Protein AF-A0A7W1GC70-F1 (afdb_monomer_lite)

Secondary structure (DSSP, 8-state):
----------HHHHHHHHHHHHHHHHHHHHHHHHHHHHHHHHHHHHHHH-GGG-TTHHHHHHHHHHHHHHHHHHHHHHHHHHHHHHHHHHHHHHHHHHHHHHHHHHHHHHHHHHHSS--SSHHHHHHHSPPPTT-HHHHHHHHHHHSEEEEEEEE--PPPTT--------------------------------EEEEEEEEE--TT--TTSTT-EEEETTEEE--------PPPPP-------

pLDDT: mean 70.17, std 15.74, range [37.09, 91.19]

Radius of gyration: 33.45 Å; chains: 1; bounding box: 74×65×101 Å

Structure (mmCIF, N/CA/C/O backbone):
data_AF-A0A7W1GC70-F1
#
_entry.id   AF-A0A7W1GC70-F1
#
loop_
_atom_site.group_PDB
_atom_site.id
_atom_site.type_symbol
_atom_site.label_atom_id
_atom_site.label_alt_id
_atom_site.label_comp_id
_atom_site.label_asym_id
_atom_site.label_entity_id
_atom_site.label_seq_id
_atom_site.pdbx_PDB_ins_code
_atom_site.Cartn_x
_atom_site.Cartn_y
_atom_site.Cartn_z
_atom_site.occupancy
_atom_site.B_iso_or_equiv
_atom_site.auth_seq_id
_atom_site.auth_comp_id
_atom_site.auth_asym_id
_atom_site.auth_atom_id
_atom_site.pdbx_PDB_model_num
ATOM 1 N N . LEU A 1 1 ? 23.007 28.004 26.328 1.00 48.69 1 LEU A N 1
ATOM 2 C CA . LEU A 1 1 ? 23.357 26.590 26.063 1.00 48.69 1 LEU A CA 1
ATOM 3 C C . LEU A 1 1 ? 22.791 26.229 24.696 1.00 48.69 1 LEU A C 1
ATOM 5 O O . LEU A 1 1 ? 21.583 26.110 24.574 1.00 48.69 1 LEU A O 1
ATOM 9 N N . PHE A 1 2 ? 23.631 26.188 23.659 1.00 50.88 2 PHE A N 1
ATOM 10 C CA . PHE A 1 2 ? 23.214 25.787 22.312 1.00 50.88 2 PHE A CA 1
ATOM 11 C C . PHE A 1 2 ? 23.347 24.271 22.198 1.00 50.88 2 PHE A C 1
ATOM 13 O O . PHE A 1 2 ? 24.455 23.736 22.212 1.00 50.88 2 PHE A O 1
ATOM 20 N N . GLU A 1 3 ? 22.211 23.590 22.122 1.00 54.41 3 GLU A N 1
ATOM 21 C CA . GLU A 1 3 ? 22.136 22.161 21.857 1.00 54.41 3 GLU A CA 1
ATOM 22 C C . GLU A 1 3 ? 22.600 21.914 20.414 1.00 54.41 3 GLU A C 1
ATOM 24 O O . GLU A 1 3 ? 21.901 22.206 19.442 1.00 54.41 3 GLU A O 1
ATOM 29 N N . ARG A 1 4 ? 23.841 21.438 20.259 1.00 47.91 4 ARG A N 1
ATOM 30 C CA . ARG A 1 4 ? 24.345 20.950 18.974 1.00 47.91 4 ARG A CA 1
ATOM 31 C C . ARG A 1 4 ? 23.584 19.669 18.638 1.00 47.91 4 ARG A C 1
ATOM 33 O O . ARG A 1 4 ? 24.012 18.589 19.032 1.00 47.91 4 ARG A O 1
ATOM 40 N N . LYS A 1 5 ? 22.481 19.772 17.890 1.00 51.78 5 LYS A N 1
ATOM 41 C CA . LYS A 1 5 ? 21.952 18.626 17.139 1.00 51.78 5 LYS A CA 1
ATOM 42 C C . LYS A 1 5 ? 23.069 18.147 16.218 1.00 51.78 5 LYS A C 1
ATOM 44 O O . LYS A 1 5 ? 23.384 18.813 15.234 1.00 51.78 5 LYS A O 1
ATOM 49 N N . SER A 1 6 ? 23.706 17.030 16.558 1.00 53.28 6 SER A N 1
ATOM 50 C CA . SER A 1 6 ? 24.619 16.354 15.648 1.00 53.28 6 SER A CA 1
ATOM 51 C C . SER A 1 6 ? 23.796 15.902 14.447 1.00 53.28 6 SER A C 1
ATOM 53 O O . SER A 1 6 ? 23.052 14.927 14.524 1.00 53.28 6 SER A O 1
ATOM 55 N N . SER A 1 7 ? 23.884 16.646 13.348 1.00 56.50 7 SER A N 1
ATOM 56 C CA . SER A 1 7 ? 23.348 16.248 12.053 1.00 56.50 7 SER A CA 1
ATOM 57 C C . SER A 1 7 ? 24.212 15.112 11.510 1.00 56.50 7 SER A C 1
ATOM 59 O O . SER A 1 7 ? 25.033 15.308 10.613 1.00 56.50 7 SER A O 1
ATOM 61 N N . SER A 1 8 ? 24.093 13.923 12.096 1.00 64.25 8 SER A N 1
ATOM 62 C CA . SER A 1 8 ? 24.568 12.712 11.446 1.00 64.25 8 SER A CA 1
ATOM 63 C C . SER A 1 8 ? 23.599 12.440 10.305 1.00 64.25 8 SER A C 1
ATOM 65 O O . SER A 1 8 ? 22.557 11.825 10.512 1.00 64.25 8 SER A O 1
ATOM 67 N N . PHE A 1 9 ? 23.912 12.961 9.119 1.00 61.78 9 PHE A N 1
ATOM 68 C CA . PHE A 1 9 ? 23.322 12.451 7.889 1.00 61.78 9 PHE A CA 1
ATOM 69 C C . PHE A 1 9 ? 23.644 10.960 7.839 1.00 61.78 9 PHE A C 1
ATOM 71 O O . PHE A 1 9 ? 24.800 10.573 7.646 1.00 61.78 9 PHE A O 1
ATOM 78 N N . SER A 1 10 ? 22.642 10.124 8.106 1.00 76.25 10 SER A N 1
ATOM 79 C CA . SER A 1 10 ? 22.805 8.684 8.000 1.00 76.25 10 SER A CA 1
ATOM 80 C C . SER A 1 10 ? 22.993 8.345 6.526 1.00 76.25 10 SER A C 1
ATOM 82 O O . SER A 1 10 ? 22.326 8.913 5.661 1.00 76.25 10 SER A O 1
ATOM 84 N N . PHE A 1 11 ? 23.872 7.389 6.218 1.00 74.62 11 PHE A N 1
ATOM 85 C CA . PHE A 1 11 ? 23.957 6.805 4.875 1.00 74.62 11 PHE A CA 1
ATOM 86 C C . PHE A 1 11 ? 22.563 6.403 4.358 1.00 74.62 11 PHE A C 1
ATOM 88 O O . PHE A 1 11 ? 22.245 6.606 3.189 1.00 74.62 11 PHE A O 1
ATOM 95 N N . TRP A 1 12 ? 21.699 5.933 5.261 1.00 70.88 12 TRP A N 1
ATOM 96 C CA . TRP A 1 12 ? 20.316 5.578 4.961 1.00 70.88 12 TRP A CA 1
ATOM 97 C C . TRP A 1 12 ? 19.434 6.774 4.587 1.00 70.88 12 TRP A C 1
ATOM 99 O O . TRP A 1 12 ? 18.572 6.615 3.730 1.00 70.88 12 TRP A O 1
ATOM 109 N N . ASP A 1 13 ? 19.685 7.969 5.128 1.00 73.88 13 ASP A N 1
ATOM 110 C CA . ASP A 1 13 ? 18.962 9.187 4.736 1.00 73.88 13 ASP A CA 1
ATOM 111 C C . ASP A 1 13 ? 19.347 9.619 3.319 1.00 73.88 13 ASP A C 1
ATOM 113 O O . ASP A 1 13 ? 18.491 10.034 2.542 1.00 73.88 13 ASP A O 1
ATOM 117 N N . PHE A 1 14 ? 20.624 9.472 2.944 1.00 71.44 14 PHE A N 1
ATOM 118 C CA . PHE A 1 14 ? 21.078 9.733 1.576 1.00 71.44 14 PHE A CA 1
ATOM 119 C C . PHE A 1 14 ? 20.519 8.707 0.586 1.00 71.44 14 PHE A C 1
ATOM 121 O O . PHE A 1 14 ? 20.101 9.079 -0.507 1.00 71.44 14 PHE A O 1
ATOM 128 N N . VAL A 1 15 ? 20.459 7.428 0.967 1.00 72.88 15 VAL A N 1
ATOM 129 C CA . VAL A 1 15 ? 19.838 6.379 0.143 1.00 72.88 15 VAL A CA 1
ATOM 130 C C . VAL A 1 15 ? 18.335 6.622 -0.005 1.00 72.88 15 VAL A C 1
ATOM 132 O O . VAL A 1 15 ? 17.831 6.557 -1.122 1.00 72.88 15 VAL A O 1
ATOM 135 N N . ALA A 1 16 ? 17.627 6.982 1.067 1.00 70.44 16 ALA A N 1
ATOM 136 C CA . ALA A 1 16 ? 16.200 7.304 1.020 1.00 70.44 16 ALA A CA 1
ATOM 137 C C . ALA A 1 16 ? 15.914 8.584 0.208 1.00 70.44 16 ALA A C 1
ATOM 139 O O . ALA A 1 16 ? 14.967 8.632 -0.585 1.00 70.44 16 ALA A O 1
ATOM 140 N N . ALA A 1 17 ? 16.759 9.612 0.341 1.00 70.69 17 ALA A N 1
ATOM 141 C CA . ALA A 1 17 ? 16.703 10.823 -0.478 1.00 70.69 17 ALA A CA 1
ATOM 142 C C . ALA A 1 17 ? 17.020 10.526 -1.954 1.00 70.69 17 ALA A C 1
ATOM 144 O O . ALA A 1 17 ? 16.354 11.030 -2.856 1.00 70.69 17 ALA A O 1
ATOM 145 N N . GLY A 1 18 ? 17.998 9.657 -2.214 1.00 69.06 18 GLY A N 1
ATOM 146 C CA . GLY A 1 18 ? 18.331 9.171 -3.549 1.00 69.06 18 GLY A CA 1
ATOM 147 C C . GLY A 1 18 ? 17.197 8.353 -4.164 1.00 69.06 18 GLY A C 1
ATOM 148 O O . GLY A 1 18 ? 16.901 8.509 -5.345 1.00 69.06 18 GLY A O 1
ATOM 149 N N . GLU A 1 19 ? 16.507 7.536 -3.372 1.00 67.62 19 GLU A N 1
ATOM 150 C CA . GLU A 1 19 ? 15.370 6.735 -3.822 1.00 67.62 19 GLU A CA 1
ATOM 151 C C . GLU A 1 19 ? 14.148 7.606 -4.156 1.00 67.62 19 GLU A C 1
ATOM 153 O O . GLU A 1 19 ? 13.504 7.411 -5.192 1.00 67.62 19 GLU A O 1
ATOM 158 N N . THR A 1 20 ? 13.854 8.608 -3.324 1.00 70.06 20 THR A N 1
ATOM 159 C CA . THR A 1 20 ? 12.771 9.573 -3.576 1.00 70.06 20 THR A CA 1
ATOM 160 C C . THR A 1 20 ? 13.082 10.484 -4.767 1.00 70.06 20 THR A C 1
ATOM 162 O O . THR A 1 20 ? 12.219 10.676 -5.627 1.00 70.06 20 THR A O 1
ATOM 165 N N . ALA A 1 21 ? 14.325 10.957 -4.908 1.00 66.69 21 ALA A N 1
ATOM 166 C CA . ALA A 1 21 ? 14.774 11.708 -6.083 1.00 66.69 21 ALA A CA 1
ATOM 167 C C . ALA A 1 21 ? 14.746 10.853 -7.362 1.00 66.69 21 ALA A C 1
ATOM 169 O O . ALA A 1 21 ? 14.300 11.317 -8.415 1.00 66.69 21 ALA A O 1
ATOM 170 N N . ALA A 1 22 ? 15.135 9.577 -7.274 1.00 68.19 22 ALA A N 1
ATOM 171 C CA . ALA A 1 22 ? 15.046 8.630 -8.381 1.00 68.19 22 ALA A CA 1
ATOM 172 C C . ALA A 1 22 ? 13.596 8.400 -8.834 1.00 68.19 22 ALA A C 1
ATOM 174 O O . ALA A 1 22 ? 13.360 8.073 -9.997 1.00 68.19 22 ALA A O 1
ATOM 175 N N . TRP A 1 23 ? 12.612 8.597 -7.953 1.00 66.50 23 TRP A N 1
ATOM 176 C CA . TRP A 1 23 ? 11.201 8.470 -8.307 1.00 66.50 23 TRP A CA 1
ATOM 177 C C . TRP A 1 23 ? 10.721 9.592 -9.234 1.00 66.50 23 TRP A C 1
ATOM 179 O O . TRP A 1 23 ? 10.073 9.316 -10.245 1.00 66.50 23 TRP A O 1
ATOM 189 N N . GLY A 1 24 ? 11.106 10.839 -8.951 1.00 62.50 24 GLY A N 1
ATOM 190 C CA . GLY A 1 24 ? 10.892 11.960 -9.871 1.00 62.50 24 GLY A CA 1
ATOM 191 C C . GLY A 1 24 ? 11.719 11.812 -11.151 1.00 62.50 24 GLY A C 1
ATOM 192 O O . GLY A 1 24 ? 11.229 12.072 -12.251 1.00 62.50 24 GLY A O 1
ATOM 193 N N . LEU A 1 25 ? 12.946 11.296 -11.021 1.00 65.94 25 LEU A N 1
ATOM 194 C CA . LEU A 1 25 ? 13.841 11.096 -12.155 1.00 65.94 25 LEU A CA 1
ATOM 195 C C . LEU A 1 25 ? 13.304 10.062 -13.146 1.00 65.94 25 LEU A C 1
ATOM 197 O O . LEU A 1 25 ? 13.481 10.256 -14.337 1.00 65.94 25 LEU A O 1
ATOM 201 N N . LYS A 1 26 ? 12.600 9.010 -12.709 1.00 68.81 26 LYS A N 1
ATOM 202 C CA . LYS A 1 26 ? 12.001 8.006 -13.614 1.00 68.81 26 LYS A CA 1
ATOM 203 C C . LYS A 1 26 ? 11.039 8.619 -14.634 1.00 68.81 26 LYS A C 1
ATOM 205 O O . LYS A 1 26 ? 11.080 8.236 -15.803 1.00 68.81 26 LYS A O 1
ATOM 210 N N . TRP A 1 27 ? 10.223 9.588 -14.211 1.00 77.50 27 TRP A N 1
ATOM 211 C CA . TRP A 1 27 ? 9.280 10.282 -15.095 1.00 77.50 27 TRP A CA 1
ATOM 212 C C . TRP A 1 27 ? 9.972 11.169 -16.126 1.00 77.50 27 TRP A C 1
ATOM 214 O O . TRP A 1 27 ? 9.449 11.339 -17.222 1.00 77.50 27 TRP A O 1
ATOM 224 N N . LEU A 1 28 ? 11.160 11.688 -15.808 1.00 75.19 28 LEU A N 1
ATOM 225 C CA . LEU A 1 28 ? 11.959 12.483 -16.739 1.00 75.19 28 LEU A CA 1
ATOM 226 C C . LEU A 1 28 ? 12.883 11.613 -17.605 1.00 75.19 28 LEU A C 1
ATOM 228 O O . LEU A 1 28 ? 13.087 11.913 -18.780 1.00 75.19 28 LEU A O 1
ATOM 232 N N . ALA A 1 29 ? 13.408 10.524 -17.039 1.00 71.75 29 ALA A N 1
ATOM 233 C CA . ALA A 1 29 ? 14.374 9.608 -17.642 1.00 71.75 29 ALA A CA 1
ATOM 234 C C . ALA A 1 29 ? 13.759 8.771 -18.768 1.00 71.75 29 ALA A C 1
ATOM 236 O O . ALA A 1 29 ? 14.405 8.538 -19.788 1.00 71.75 29 ALA A O 1
ATOM 237 N N . LEU A 1 30 ? 12.500 8.346 -18.619 1.00 74.19 30 LEU A N 1
ATOM 238 C CA . LEU A 1 30 ? 11.777 7.631 -19.672 1.00 74.19 30 LEU A CA 1
ATOM 239 C C . LEU A 1 30 ? 11.676 8.453 -20.971 1.00 74.19 30 LEU A C 1
ATOM 241 O O . LEU A 1 30 ? 12.209 7.996 -21.983 1.00 74.19 30 LEU A O 1
ATOM 245 N N . PRO A 1 31 ? 11.098 9.670 -20.985 1.00 79.81 31 PRO A N 1
ATOM 246 C CA . PRO A 1 31 ? 10.997 10.455 -22.212 1.00 79.81 31 PRO A CA 1
ATOM 247 C C . PRO A 1 31 ? 12.365 10.889 -22.752 1.00 79.81 31 PRO A C 1
ATOM 249 O O . PRO A 1 31 ? 12.556 10.886 -23.969 1.00 79.81 31 PRO A O 1
ATOM 252 N N . THR A 1 32 ? 13.348 11.190 -21.890 1.00 75.19 32 THR A N 1
ATOM 253 C CA . THR A 1 32 ? 14.712 11.484 -22.371 1.00 75.19 32 THR A CA 1
ATOM 254 C C . THR A 1 32 ? 15.358 10.275 -23.036 1.00 75.19 32 THR A C 1
ATOM 256 O O . THR A 1 32 ? 15.949 10.431 -24.101 1.00 75.19 32 THR A O 1
ATOM 259 N N . SER A 1 33 ? 15.214 9.068 -22.484 1.00 74.75 33 SER A N 1
ATOM 260 C CA . SER A 1 33 ? 15.769 7.860 -23.108 1.00 74.75 33 SER A CA 1
ATOM 261 C C . SER A 1 33 ? 15.147 7.583 -24.482 1.00 74.75 33 SER A C 1
ATOM 263 O O . SER A 1 33 ? 15.872 7.301 -25.437 1.00 74.75 33 SER A O 1
ATOM 265 N N . VAL A 1 34 ? 13.829 7.769 -24.623 1.00 80.38 34 VAL A N 1
ATOM 266 C CA . VAL A 1 34 ? 13.123 7.640 -25.907 1.00 80.38 34 VAL A CA 1
ATOM 267 C C . VAL A 1 34 ? 13.631 8.673 -26.914 1.00 80.38 34 VAL A C 1
ATOM 269 O O . VAL A 1 34 ? 13.918 8.318 -28.058 1.00 80.38 34 VAL A O 1
ATOM 272 N N . LEU A 1 35 ? 13.813 9.929 -26.493 1.00 78.56 35 LEU A N 1
ATOM 273 C CA . LEU A 1 35 ? 14.371 10.985 -27.344 1.00 78.56 35 LEU A CA 1
ATOM 274 C C . LEU A 1 35 ? 15.800 10.671 -27.802 1.00 78.56 35 LEU A C 1
ATOM 276 O O . LEU A 1 35 ? 16.115 10.859 -28.976 1.00 78.56 35 LEU A O 1
ATOM 280 N N . VAL A 1 36 ? 16.650 10.157 -26.909 1.00 78.69 36 VAL A N 1
ATOM 281 C CA . VAL A 1 36 ? 18.033 9.776 -27.238 1.00 78.69 36 VAL A CA 1
ATOM 282 C C . VAL A 1 36 ? 18.062 8.636 -28.257 1.00 78.69 36 VAL A C 1
ATOM 284 O O . VAL A 1 36 ? 18.816 8.702 -29.233 1.00 78.69 36 VAL A O 1
ATOM 287 N N . VAL A 1 37 ? 17.221 7.613 -28.085 1.00 78.56 37 VAL A N 1
ATOM 288 C CA . VAL A 1 37 ? 17.111 6.493 -29.034 1.00 78.56 37 VAL A CA 1
ATOM 289 C C . VAL A 1 37 ? 16.579 6.973 -30.383 1.00 78.56 37 VAL A C 1
ATOM 291 O O . VAL A 1 37 ? 17.128 6.608 -31.425 1.00 78.56 37 VAL A O 1
ATOM 294 N N . TRP A 1 38 ? 15.554 7.827 -30.389 1.00 82.38 38 TRP A N 1
ATOM 295 C CA . TRP A 1 38 ? 14.980 8.391 -31.611 1.00 82.38 38 TRP A CA 1
ATOM 296 C C . TRP A 1 38 ? 15.998 9.242 -32.381 1.00 82.38 38 TRP A C 1
ATOM 298 O O . TRP A 1 38 ? 16.206 9.020 -33.577 1.00 82.38 38 TRP A O 1
ATOM 308 N N . ALA A 1 39 ? 16.714 10.136 -31.692 1.00 74.50 39 ALA A N 1
ATOM 309 C CA . ALA A 1 39 ? 17.777 10.947 -32.282 1.00 74.50 39 ALA A CA 1
ATOM 310 C C . ALA A 1 39 ? 18.915 10.080 -32.852 1.00 74.50 39 ALA A C 1
ATOM 312 O O . ALA A 1 39 ? 19.353 10.294 -33.986 1.00 74.50 39 ALA A O 1
ATOM 313 N N . SER A 1 40 ? 19.337 9.050 -32.109 1.00 73.25 40 SER A N 1
ATOM 314 C CA . SER A 1 40 ? 20.367 8.099 -32.550 1.00 73.25 40 SER A CA 1
ATOM 315 C C . SER A 1 40 ? 19.923 7.304 -33.782 1.00 73.25 40 SER A C 1
ATOM 317 O O . SER A 1 40 ? 20.699 7.110 -34.719 1.00 73.25 40 SER A O 1
ATOM 319 N N . THR A 1 41 ? 18.651 6.903 -33.830 1.00 78.50 41 THR A N 1
ATOM 320 C CA . THR A 1 41 ? 18.064 6.179 -34.966 1.00 78.50 41 THR A CA 1
ATOM 321 C C . THR A 1 41 ? 18.007 7.061 -36.212 1.00 78.50 41 THR A C 1
ATOM 323 O O . THR A 1 41 ? 18.386 6.616 -37.295 1.00 78.50 41 THR A O 1
ATOM 326 N N . ILE A 1 42 ? 17.604 8.330 -36.082 1.00 81.25 42 ILE A N 1
ATOM 327 C CA . ILE A 1 42 ? 17.597 9.282 -37.203 1.00 81.25 42 ILE A CA 1
ATOM 328 C C . ILE A 1 42 ? 19.012 9.518 -37.730 1.00 81.25 42 ILE A C 1
ATOM 330 O O . ILE A 1 42 ? 19.216 9.499 -38.946 1.00 81.25 42 ILE A O 1
ATOM 334 N N . ALA A 1 43 ? 19.989 9.719 -36.842 1.00 74.38 43 ALA A N 1
ATOM 335 C CA . ALA A 1 43 ? 21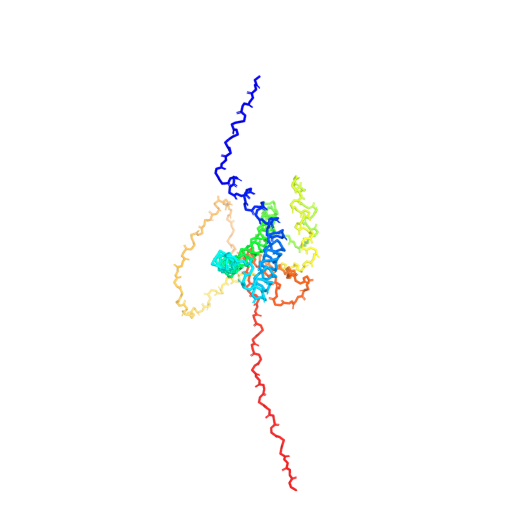.384 9.898 -37.231 1.00 74.38 43 ALA A CA 1
ATOM 336 C C . ALA A 1 43 ? 21.914 8.671 -37.993 1.00 74.38 43 ALA A C 1
ATOM 338 O O . ALA A 1 43 ? 22.494 8.817 -39.071 1.00 74.38 43 ALA A O 1
ATOM 339 N N . TYR A 1 44 ? 21.630 7.464 -37.494 1.00 77.44 44 TYR A N 1
ATOM 340 C CA . TYR A 1 44 ? 21.997 6.210 -38.153 1.00 77.44 44 TYR A CA 1
ATOM 341 C C . TYR A 1 44 ? 21.349 6.061 -39.539 1.00 77.44 44 TYR A C 1
ATOM 343 O O . TYR A 1 44 ? 22.033 5.749 -40.517 1.00 77.44 44 TYR A O 1
ATOM 351 N N . LEU A 1 45 ? 20.043 6.325 -39.655 1.00 80.19 45 LEU A N 1
ATOM 352 C CA . LEU A 1 45 ? 19.319 6.238 -40.927 1.00 80.19 45 LEU A CA 1
ATOM 353 C C . LEU A 1 45 ? 19.819 7.264 -41.952 1.00 80.19 45 LEU A C 1
ATOM 355 O O . LEU A 1 45 ? 19.912 6.935 -43.136 1.00 80.19 45 LEU A O 1
ATOM 359 N N . LYS A 1 46 ? 20.176 8.479 -41.513 1.00 78.00 46 LYS A N 1
ATOM 360 C CA . LYS A 1 46 ? 20.791 9.496 -42.379 1.00 78.00 46 LYS A CA 1
ATOM 361 C C . LYS A 1 46 ? 22.168 9.051 -42.878 1.00 78.00 46 LYS A C 1
ATOM 363 O O . LYS A 1 46 ? 22.408 9.103 -44.078 1.00 78.00 46 LYS A O 1
ATOM 368 N N . MET A 1 47 ? 23.031 8.538 -42.000 1.00 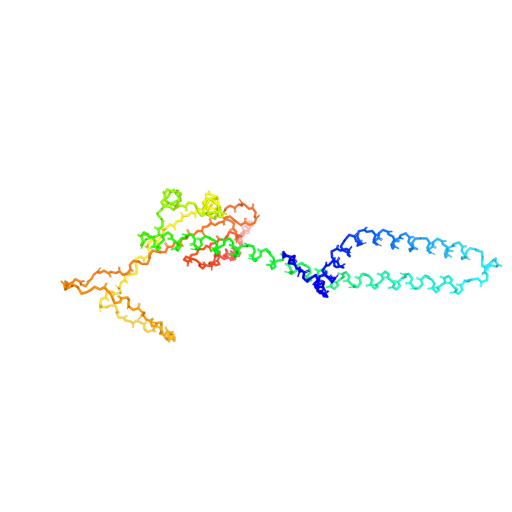76.06 47 MET A N 1
ATOM 369 C CA . MET A 1 47 ? 24.367 8.056 -42.387 1.00 76.06 47 MET A CA 1
ATOM 370 C C . MET A 1 47 ? 24.322 6.839 -43.318 1.00 76.06 47 MET A C 1
ATOM 372 O O . MET A 1 47 ? 25.194 6.684 -44.167 1.00 76.06 47 MET A O 1
ATOM 376 N N . ARG A 1 48 ? 23.294 5.987 -43.201 1.00 78.12 48 ARG A N 1
ATOM 377 C CA . ARG A 1 48 ? 23.109 4.838 -44.100 1.00 78.12 48 ARG A CA 1
ATOM 378 C C . ARG A 1 48 ? 22.779 5.254 -45.539 1.00 78.12 48 ARG A C 1
ATOM 380 O O . ARG A 1 48 ? 23.049 4.475 -46.448 1.00 78.12 48 ARG A O 1
ATOM 387 N N . ARG A 1 49 ? 22.188 6.438 -45.750 1.00 83.81 49 ARG A N 1
ATOM 388 C CA . ARG A 1 49 ? 21.844 6.939 -47.091 1.00 83.81 49 ARG A CA 1
ATOM 389 C C . ARG A 1 49 ? 23.064 7.467 -47.854 1.00 83.81 49 ARG A C 1
ATOM 391 O O . ARG A 1 49 ? 23.139 7.206 -49.045 1.00 83.81 49 ARG A O 1
ATOM 398 N N . ASP A 1 50 ? 24.031 8.085 -47.168 1.00 82.69 50 ASP A N 1
ATOM 399 C CA . ASP A 1 50 ? 25.241 8.664 -47.782 1.00 82.69 50 ASP A CA 1
ATOM 400 C C . ASP A 1 50 ? 26.541 8.154 -47.119 1.00 82.69 50 ASP A C 1
ATOM 402 O O . ASP A 1 50 ? 27.211 8.889 -46.383 1.00 82.69 50 ASP A O 1
ATOM 406 N N . PRO A 1 51 ? 26.945 6.894 -47.370 1.00 71.94 51 PRO A N 1
ATOM 407 C CA . PRO A 1 51 ? 28.103 6.288 -46.707 1.00 71.94 51 PRO A CA 1
ATOM 408 C C . PRO A 1 51 ? 29.440 6.926 -47.112 1.00 71.94 51 PRO A C 1
ATOM 410 O O . PRO A 1 51 ? 30.389 6.926 -46.333 1.00 71.94 51 PRO A O 1
ATOM 413 N N . THR A 1 52 ? 29.528 7.503 -48.312 1.00 79.81 52 THR A N 1
ATOM 414 C CA . THR A 1 52 ? 30.766 8.085 -48.859 1.00 79.81 52 THR A CA 1
ATOM 415 C C . THR A 1 52 ? 31.126 9.437 -48.242 1.00 79.81 52 THR A C 1
ATOM 417 O O . THR A 1 52 ? 32.271 9.869 -48.351 1.00 79.81 52 THR A O 1
ATOM 420 N N . ARG A 1 53 ? 30.180 10.103 -47.564 1.00 72.31 53 ARG A N 1
ATOM 421 C CA . ARG A 1 53 ? 30.388 11.423 -46.944 1.00 72.31 53 ARG A CA 1
ATOM 422 C C . ARG A 1 53 ? 30.809 11.361 -45.475 1.00 72.31 53 ARG A C 1
ATOM 424 O O . ARG A 1 53 ? 31.204 12.383 -44.918 1.00 72.31 53 ARG A O 1
ATOM 431 N N . HIS A 1 54 ? 30.730 10.192 -44.836 1.00 66.12 54 HIS A N 1
ATOM 432 C CA . HIS A 1 54 ? 30.902 10.064 -43.390 1.00 66.12 54 HIS A CA 1
ATOM 433 C C . HIS A 1 54 ? 31.828 8.896 -43.020 1.00 66.12 54 HIS A C 1
ATOM 435 O O . HIS A 1 54 ? 31.414 7.743 -42.962 1.00 66.12 54 HIS A O 1
ATOM 441 N N . LEU A 1 55 ? 33.072 9.212 -42.648 1.00 65.50 55 LEU A N 1
ATOM 442 C CA . LEU A 1 55 ? 34.080 8.264 -42.136 1.00 65.50 55 LEU A CA 1
ATOM 443 C C . LEU A 1 55 ? 33.740 7.661 -40.746 1.00 65.50 55 LEU A C 1
ATOM 445 O O . LEU A 1 55 ? 34.512 6.880 -40.200 1.00 65.50 55 LEU A O 1
ATOM 449 N N . GLY A 1 56 ? 32.587 8.006 -40.157 1.00 70.31 56 GLY A N 1
ATOM 450 C CA . GLY A 1 56 ? 32.222 7.715 -38.762 1.00 70.31 56 GLY A CA 1
ATOM 451 C C . GLY A 1 56 ? 31.274 6.530 -38.530 1.00 70.31 56 GLY A C 1
ATOM 452 O O . GLY A 1 56 ? 30.716 6.412 -37.439 1.00 70.31 56 GLY A O 1
ATOM 453 N N . PHE A 1 57 ? 31.054 5.654 -39.515 1.00 72.00 57 PHE A N 1
ATOM 454 C CA . PHE A 1 57 ? 30.043 4.586 -39.425 1.00 72.00 57 PHE A CA 1
ATOM 455 C C . PHE A 1 57 ? 30.243 3.629 -38.230 1.00 72.00 57 PHE A C 1
ATOM 457 O O . PHE A 1 57 ? 29.272 3.197 -37.605 1.00 72.00 57 PHE A O 1
ATOM 464 N N . ALA A 1 58 ? 31.496 3.338 -37.862 1.00 75.19 58 ALA A N 1
ATOM 465 C CA . ALA A 1 58 ? 31.813 2.501 -36.702 1.00 75.19 58 ALA A CA 1
ATOM 466 C C . ALA A 1 58 ? 31.370 3.146 -35.375 1.00 75.19 58 ALA A C 1
ATOM 468 O O . ALA A 1 58 ? 30.780 2.476 -34.528 1.00 75.19 58 ALA A O 1
ATOM 469 N N . VAL A 1 59 ? 31.575 4.460 -35.227 1.00 76.69 59 VAL A N 1
ATOM 470 C CA . VAL A 1 59 ? 31.173 5.223 -34.033 1.00 76.69 59 VAL A CA 1
ATOM 471 C C . VAL A 1 59 ? 29.648 5.286 -33.922 1.00 76.69 59 VAL A C 1
ATOM 473 O O . VAL A 1 59 ? 29.100 5.099 -32.838 1.00 76.69 59 VAL A O 1
ATOM 476 N N . ALA A 1 60 ? 28.942 5.453 -35.045 1.00 76.00 60 ALA A N 1
ATOM 477 C CA . ALA A 1 60 ? 27.479 5.447 -35.069 1.00 76.00 60 ALA A CA 1
ATOM 478 C C . ALA A 1 60 ? 26.886 4.087 -34.653 1.00 76.00 60 ALA A C 1
ATOM 480 O O . ALA A 1 60 ? 25.918 4.041 -33.892 1.00 76.00 60 ALA A O 1
ATOM 481 N N . ARG A 1 61 ? 27.486 2.971 -35.094 1.00 78.31 61 ARG A N 1
ATOM 482 C CA . ARG A 1 61 ? 27.093 1.624 -34.642 1.00 78.31 61 ARG A CA 1
ATOM 483 C C . ARG A 1 61 ? 27.347 1.413 -33.153 1.00 78.31 61 ARG A C 1
ATOM 485 O O . ARG A 1 61 ? 26.483 0.852 -32.485 1.00 78.31 61 ARG A O 1
ATOM 492 N N . ALA A 1 62 ? 28.489 1.871 -32.640 1.00 78.31 62 ALA A N 1
ATOM 493 C CA . ALA A 1 62 ? 28.801 1.784 -31.215 1.00 78.31 62 ALA A CA 1
ATOM 494 C C . ALA A 1 62 ? 27.804 2.595 -30.368 1.00 78.31 62 ALA A C 1
ATOM 496 O O . ALA A 1 62 ? 27.290 2.085 -29.375 1.00 78.31 62 ALA A O 1
ATOM 497 N N . GLY A 1 63 ? 27.457 3.813 -30.802 1.00 77.38 63 GLY A N 1
ATOM 498 C CA . GLY A 1 63 ? 26.440 4.638 -30.145 1.00 77.38 63 GLY A CA 1
ATOM 499 C C . GLY A 1 63 ? 25.059 3.979 -30.132 1.00 77.38 63 GLY A C 1
ATOM 500 O O . GLY A 1 63 ? 24.400 3.942 -29.093 1.00 77.38 63 GLY A O 1
ATOM 501 N N . LEU A 1 64 ? 24.648 3.375 -31.254 1.00 80.19 64 LEU A N 1
ATOM 502 C CA . LEU A 1 64 ? 23.383 2.642 -31.333 1.00 80.19 64 LEU A CA 1
ATOM 503 C C . LEU A 1 64 ? 23.391 1.424 -30.400 1.00 80.19 64 LEU A C 1
ATOM 505 O O . LEU A 1 64 ? 22.469 1.278 -29.601 1.00 80.19 64 LEU A O 1
ATOM 509 N N . ALA A 1 65 ? 24.443 0.601 -30.433 1.00 80.75 65 ALA A N 1
ATOM 510 C CA . ALA A 1 65 ? 24.575 -0.560 -29.553 1.00 80.75 65 ALA A CA 1
ATOM 511 C C . ALA A 1 65 ? 24.525 -0.167 -28.066 1.00 80.75 65 ALA A C 1
ATOM 513 O O . ALA A 1 65 ? 23.804 -0.796 -27.294 1.00 80.75 65 ALA A O 1
ATOM 514 N N . MET A 1 66 ? 25.214 0.913 -27.681 1.00 78.31 66 MET A N 1
ATOM 515 C CA . MET A 1 66 ? 25.174 1.432 -26.311 1.00 78.31 66 MET A CA 1
ATOM 516 C C . MET A 1 66 ? 23.778 1.928 -25.927 1.00 78.31 66 MET A C 1
ATOM 518 O O . MET A 1 66 ? 23.295 1.583 -24.853 1.00 78.31 66 MET A O 1
ATOM 522 N N . SER A 1 67 ? 23.085 2.672 -26.796 1.00 79.44 67 SER A N 1
ATOM 523 C CA . SER A 1 67 ? 21.715 3.123 -26.502 1.00 79.44 67 SER A CA 1
ATOM 524 C C . SER A 1 67 ? 20.737 1.953 -26.324 1.00 79.44 67 SER A C 1
ATOM 526 O O . SER A 1 67 ? 19.949 1.954 -25.380 1.00 79.44 67 SER A O 1
ATOM 528 N N . VAL A 1 68 ? 20.844 0.912 -27.159 1.00 82.81 68 VAL A N 1
ATOM 529 C CA . VAL A 1 68 ? 20.048 -0.318 -27.028 1.00 82.81 68 VAL A CA 1
ATOM 530 C C . VAL A 1 68 ? 20.372 -1.040 -25.720 1.00 82.81 68 VAL A C 1
ATOM 532 O O . VAL A 1 68 ? 19.454 -1.464 -25.020 1.00 82.81 68 VAL A O 1
ATOM 535 N N . ALA A 1 69 ? 21.653 -1.136 -25.352 1.00 79.31 69 ALA A N 1
ATOM 536 C CA . ALA A 1 69 ? 22.068 -1.745 -24.092 1.00 79.31 69 ALA A CA 1
ATOM 537 C C . ALA A 1 69 ? 21.504 -0.994 -22.872 1.00 79.31 69 ALA A C 1
ATOM 539 O O . ALA A 1 69 ? 21.022 -1.635 -21.939 1.00 79.31 69 ALA A O 1
ATOM 540 N N . VAL A 1 70 ? 21.487 0.346 -22.894 1.00 81.44 70 VAL A N 1
ATOM 541 C CA . VAL A 1 70 ? 20.889 1.155 -21.816 1.00 81.44 70 VAL A CA 1
ATOM 542 C C . VAL A 1 70 ? 19.380 0.920 -21.716 1.00 81.44 70 VAL A C 1
ATOM 544 O O . VAL A 1 70 ? 18.879 0.694 -20.615 1.00 81.44 70 VAL A O 1
ATOM 547 N N . VAL A 1 71 ? 18.649 0.920 -22.838 1.00 81.88 71 VAL A N 1
ATOM 548 C CA . VAL A 1 71 ? 17.200 0.641 -22.841 1.00 81.88 71 VAL A CA 1
ATOM 549 C C . VAL A 1 71 ? 16.911 -0.757 -22.303 1.00 81.88 71 VAL A C 1
ATOM 551 O O . VAL A 1 71 ? 16.013 -0.928 -21.477 1.00 81.88 71 VAL A O 1
ATOM 554 N N . PHE A 1 72 ? 17.683 -1.755 -22.734 1.00 85.19 72 PHE A N 1
ATOM 555 C CA . PHE A 1 72 ? 17.525 -3.127 -22.264 1.00 85.19 72 PHE A CA 1
ATOM 556 C C . PHE A 1 72 ? 17.811 -3.246 -20.762 1.00 85.19 72 PHE A C 1
ATOM 558 O O . PHE A 1 72 ? 17.009 -3.826 -20.033 1.00 85.19 72 PHE A O 1
ATOM 565 N N . GLY A 1 73 ? 18.893 -2.627 -20.280 1.00 78.69 73 GLY A N 1
ATOM 566 C CA . GLY A 1 73 ? 19.229 -2.580 -18.856 1.00 78.69 73 GLY A CA 1
ATOM 567 C C . GLY A 1 73 ? 18.139 -1.913 -18.011 1.00 78.69 73 GLY A C 1
ATOM 568 O O . GLY A 1 73 ? 17.755 -2.448 -16.971 1.00 78.69 73 GLY A O 1
ATOM 569 N N . LEU A 1 74 ? 17.576 -0.794 -18.480 1.00 79.56 74 LEU A N 1
ATOM 570 C CA . LEU A 1 74 ? 16.467 -0.113 -17.806 1.00 79.56 74 LEU A CA 1
ATOM 571 C C . LEU A 1 74 ? 15.199 -0.982 -17.785 1.00 79.56 74 LEU A C 1
ATOM 573 O O . LEU A 1 74 ? 14.525 -1.073 -16.761 1.00 79.56 74 LEU A O 1
ATOM 577 N N . THR A 1 75 ? 14.893 -1.651 -18.899 1.00 80.75 75 THR A N 1
ATOM 578 C CA . THR A 1 75 ? 13.728 -2.541 -19.019 1.00 80.75 75 THR A CA 1
ATOM 579 C C . THR A 1 75 ? 13.852 -3.733 -18.072 1.00 80.75 75 THR A C 1
ATOM 581 O O . THR A 1 75 ? 12.899 -4.053 -17.363 1.00 80.75 75 THR A O 1
ATOM 584 N N . LEU A 1 76 ? 15.037 -4.346 -17.998 1.00 83.31 76 LEU A N 1
ATOM 585 C CA . LEU A 1 76 ? 15.327 -5.441 -17.072 1.00 83.31 76 LEU A CA 1
ATOM 586 C C . LEU A 1 76 ? 15.188 -4.988 -15.612 1.00 83.31 76 LEU A C 1
ATOM 588 O O . LEU A 1 76 ? 14.558 -5.674 -14.808 1.00 83.31 76 LEU A O 1
ATOM 592 N N . LEU A 1 77 ? 15.711 -3.805 -15.276 1.00 80.06 77 LEU A N 1
ATOM 593 C CA . LEU A 1 77 ? 15.574 -3.224 -13.940 1.00 80.06 77 LEU A CA 1
ATOM 594 C C . LEU A 1 77 ? 14.098 -3.009 -13.568 1.00 80.06 77 LEU A C 1
ATOM 596 O O . LEU A 1 77 ? 13.681 -3.331 -12.455 1.00 80.06 77 LEU A O 1
ATOM 600 N N . ILE A 1 78 ? 13.289 -2.485 -14.490 1.00 79.88 78 ILE A N 1
ATOM 601 C CA . ILE A 1 78 ? 11.849 -2.287 -14.279 1.00 79.88 78 ILE A CA 1
ATOM 602 C C . ILE A 1 78 ? 11.146 -3.639 -14.087 1.00 79.88 78 ILE A C 1
ATOM 604 O O . ILE A 1 78 ? 10.381 -3.793 -13.135 1.00 79.88 78 ILE A O 1
ATOM 608 N N . ALA A 1 79 ? 11.450 -4.630 -14.927 1.00 78.44 79 ALA A N 1
ATOM 609 C CA . ALA A 1 79 ? 10.860 -5.965 -14.842 1.00 78.44 79 ALA A CA 1
ATOM 610 C C . ALA A 1 79 ? 11.119 -6.636 -13.481 1.00 78.44 79 ALA A C 1
ATOM 612 O O . ALA A 1 79 ? 10.215 -7.251 -12.920 1.00 78.44 79 ALA A O 1
ATOM 613 N N . VAL A 1 80 ? 12.320 -6.467 -12.918 1.00 83.94 80 VAL A N 1
ATOM 614 C CA . VAL A 1 80 ? 12.680 -7.023 -11.602 1.00 83.94 80 VAL A CA 1
ATOM 615 C C . VAL A 1 80 ? 12.089 -6.210 -10.442 1.00 83.94 80 VAL A C 1
ATOM 617 O O . VAL A 1 80 ? 11.721 -6.778 -9.419 1.00 83.94 80 VAL A O 1
ATOM 620 N N . THR A 1 81 ? 11.961 -4.885 -10.574 1.00 78.25 81 THR A N 1
ATOM 621 C CA . THR A 1 81 ? 11.548 -4.014 -9.453 1.00 78.25 81 THR A CA 1
ATOM 622 C C . THR A 1 81 ? 10.035 -3.874 -9.270 1.00 78.25 81 THR A C 1
ATOM 624 O O . THR A 1 81 ? 9.586 -3.627 -8.149 1.00 78.25 81 THR A O 1
ATOM 627 N N . ILE A 1 82 ? 9.228 -4.034 -10.325 1.00 84.75 82 ILE A N 1
ATOM 628 C CA . ILE A 1 82 ? 7.758 -3.972 -10.233 1.00 84.75 82 ILE A CA 1
ATOM 629 C C . ILE A 1 82 ? 7.161 -4.998 -9.252 1.00 84.75 82 ILE A C 1
ATOM 631 O O . ILE A 1 82 ? 6.361 -4.571 -8.414 1.00 84.75 82 ILE A O 1
ATOM 635 N N . PRO A 1 83 ? 7.488 -6.307 -9.301 1.00 85.56 83 PRO A N 1
ATOM 636 C CA . PRO A 1 83 ? 6.841 -7.281 -8.420 1.00 85.56 83 PRO A CA 1
ATOM 637 C C . PRO A 1 83 ? 7.100 -6.979 -6.942 1.00 85.56 83 PRO A C 1
ATOM 639 O O . PRO A 1 83 ? 6.178 -7.047 -6.131 1.00 85.56 83 PRO A O 1
ATOM 642 N N . GLU A 1 84 ? 8.313 -6.547 -6.599 1.00 83.06 84 GLU A N 1
ATOM 643 C CA . GLU A 1 84 ? 8.651 -6.187 -5.222 1.00 83.06 84 GLU A CA 1
ATOM 644 C C . GLU A 1 84 ? 7.903 -4.928 -4.764 1.00 83.06 84 GLU A C 1
ATOM 646 O O . GLU A 1 84 ? 7.361 -4.885 -3.663 1.00 83.06 84 GLU A O 1
ATOM 651 N N . ARG A 1 85 ? 7.765 -3.923 -5.639 1.00 79.88 85 ARG A N 1
ATOM 652 C CA . ARG A 1 85 ? 6.960 -2.720 -5.357 1.00 79.88 85 ARG A CA 1
ATOM 653 C C . ARG A 1 85 ? 5.490 -3.056 -5.119 1.00 79.88 85 ARG A C 1
ATOM 655 O O . ARG A 1 85 ? 4.853 -2.437 -4.269 1.00 79.88 85 ARG A O 1
ATOM 662 N N . LEU A 1 86 ? 4.939 -4.006 -5.875 1.00 86.88 86 LEU A N 1
ATOM 663 C CA . LEU A 1 86 ? 3.570 -4.477 -5.668 1.00 86.88 86 LEU A CA 1
ATOM 664 C C . LEU A 1 86 ? 3.440 -5.198 -4.326 1.00 86.88 86 LEU A C 1
ATOM 666 O O . LEU A 1 86 ? 2.501 -4.919 -3.585 1.00 86.88 86 LEU A O 1
ATOM 670 N N . ARG A 1 87 ? 4.418 -6.040 -3.973 1.00 85.62 87 ARG A N 1
ATOM 671 C CA . ARG A 1 87 ? 4.455 -6.737 -2.684 1.00 85.62 87 ARG A CA 1
ATOM 672 C C . ARG A 1 87 ? 4.554 -5.769 -1.505 1.00 85.62 87 ARG A C 1
ATOM 674 O O . ARG A 1 87 ? 3.806 -5.904 -0.546 1.00 85.62 87 ARG A O 1
ATOM 681 N N . GLN A 1 88 ? 5.405 -4.750 -1.603 1.00 87.56 88 GLN A N 1
ATOM 682 C CA . GLN A 1 88 ? 5.524 -3.697 -0.591 1.00 87.56 88 GLN A CA 1
ATOM 683 C C . GLN A 1 88 ? 4.234 -2.890 -0.436 1.00 87.56 88 GLN A C 1
ATOM 685 O O . GLN A 1 88 ? 3.851 -2.566 0.684 1.00 87.56 88 GLN A O 1
ATOM 690 N N . ARG A 1 89 ? 3.540 -2.581 -1.540 1.00 84.94 89 ARG A N 1
ATOM 691 C CA . ARG A 1 89 ? 2.225 -1.923 -1.476 1.00 84.94 89 ARG A CA 1
ATOM 692 C C . ARG A 1 89 ? 1.195 -2.788 -0.769 1.00 84.94 89 ARG A C 1
ATOM 694 O O . ARG A 1 89 ? 0.377 -2.247 -0.036 1.00 84.94 89 ARG A O 1
ATOM 701 N N . GLU A 1 90 ? 1.236 -4.095 -0.986 1.00 88.75 90 GLU A N 1
ATOM 702 C CA . GLU A 1 90 ? 0.327 -5.018 -0.319 1.00 88.75 90 GLU A CA 1
ATOM 703 C C . GLU A 1 90 ? 0.624 -5.123 1.179 1.00 88.75 90 GLU A C 1
ATOM 705 O O . GLU A 1 90 ? -0.281 -4.966 1.990 1.00 88.75 90 GLU A O 1
ATOM 710 N N . LEU A 1 91 ? 1.898 -5.251 1.558 1.00 91.19 91 LEU A N 1
ATOM 711 C CA . LEU A 1 91 ? 2.315 -5.234 2.963 1.00 91.19 91 LEU A CA 1
ATOM 712 C C . LEU A 1 91 ? 1.960 -3.915 3.659 1.00 91.19 91 LEU A C 1
ATOM 714 O O . LEU A 1 91 ? 1.520 -3.924 4.802 1.00 91.19 91 LEU A O 1
ATOM 718 N N . ALA A 1 92 ? 2.118 -2.780 2.974 1.00 86.56 92 ALA A N 1
ATOM 719 C CA . ALA A 1 92 ? 1.743 -1.479 3.519 1.00 86.56 92 ALA A CA 1
ATOM 720 C C . ALA A 1 92 ? 0.230 -1.361 3.761 1.00 86.56 92 ALA A C 1
ATOM 722 O O . ALA A 1 92 ? -0.176 -0.731 4.734 1.00 86.56 92 ALA A O 1
ATOM 723 N N . ARG A 1 93 ? -0.600 -1.973 2.904 1.00 84.81 93 ARG A N 1
ATOM 724 C CA . ARG A 1 93 ? -2.057 -2.043 3.109 1.00 84.81 93 ARG A CA 1
ATOM 725 C C . ARG A 1 93 ? -2.399 -2.924 4.303 1.00 84.81 93 ARG A C 1
ATOM 727 O O . ARG A 1 93 ? -3.080 -2.457 5.202 1.00 84.81 93 ARG A O 1
ATOM 734 N N . GLN A 1 94 ? -1.837 -4.130 4.357 1.00 87.69 94 GLN A N 1
ATOM 735 C CA . GLN A 1 94 ? -2.043 -5.051 5.479 1.00 87.69 94 GLN A CA 1
ATOM 736 C C . GLN A 1 94 ? -1.643 -4.412 6.815 1.00 87.69 94 GLN A C 1
ATOM 738 O O . GLN A 1 94 ? -2.402 -4.454 7.776 1.00 87.69 94 GLN A O 1
ATOM 743 N N . ALA A 1 95 ? -0.496 -3.729 6.856 1.00 89.81 95 ALA A N 1
ATOM 744 C CA . ALA A 1 95 ? -0.046 -3.016 8.046 1.00 89.81 95 ALA A CA 1
ATOM 745 C C . ALA A 1 95 ? -0.980 -1.856 8.442 1.00 89.81 95 ALA A C 1
ATOM 747 O O . ALA A 1 95 ? -1.116 -1.559 9.630 1.00 89.81 95 ALA A O 1
ATOM 748 N N . ALA A 1 96 ? -1.618 -1.190 7.474 1.00 86.00 96 ALA A N 1
ATOM 749 C CA . ALA A 1 96 ? -2.610 -0.156 7.753 1.00 86.00 96 ALA A CA 1
ATOM 750 C C . ALA A 1 96 ? -3.884 -0.756 8.369 1.00 86.00 96 ALA A C 1
ATOM 752 O O . ALA A 1 96 ? -4.365 -0.234 9.377 1.00 86.00 96 ALA A O 1
ATOM 753 N N . ASP A 1 97 ? -4.370 -1.873 7.826 1.00 84.25 97 ASP A N 1
ATOM 754 C CA . ASP A 1 97 ? -5.537 -2.588 8.353 1.00 84.25 97 ASP A CA 1
ATOM 755 C C . ASP A 1 97 ? -5.269 -3.092 9.781 1.00 84.25 97 ASP A C 1
ATOM 757 O O . ASP A 1 97 ? -6.076 -2.881 10.690 1.00 84.25 97 ASP A O 1
ATOM 761 N N . ASP A 1 98 ? -4.091 -3.673 10.021 1.00 87.25 98 ASP A N 1
ATOM 762 C CA . ASP A 1 98 ? -3.670 -4.133 11.349 1.00 87.25 98 ASP A CA 1
ATOM 763 C C . ASP A 1 98 ? -3.542 -2.980 12.355 1.00 87.25 98 ASP A C 1
ATOM 765 O O . ASP A 1 98 ? -3.934 -3.112 13.518 1.00 87.25 98 ASP A O 1
ATOM 769 N N . ALA A 1 99 ? -3.063 -1.810 11.923 1.00 87.81 99 ALA A N 1
ATOM 770 C CA . ALA A 1 99 ? -2.999 -0.630 12.782 1.00 87.81 99 ALA A CA 1
ATOM 771 C C . ALA A 1 99 ? -4.395 -0.149 13.219 1.00 87.81 99 ALA A C 1
ATOM 773 O O . ALA A 1 99 ? -4.565 0.283 14.365 1.00 87.81 99 ALA A O 1
ATOM 774 N N . VAL A 1 100 ? -5.398 -0.236 12.336 1.00 85.75 100 VAL A N 1
ATOM 775 C CA . VAL A 1 100 ? -6.796 0.070 12.681 1.00 85.75 100 VAL A CA 1
ATOM 776 C C . VAL A 1 100 ? -7.319 -0.938 13.704 1.00 85.75 100 VAL A C 1
ATOM 778 O O . VAL A 1 100 ? -7.853 -0.525 14.736 1.00 85.75 100 VAL A O 1
ATOM 781 N N . ARG A 1 101 ? -7.086 -2.240 13.485 1.00 84.06 101 ARG A N 1
ATOM 782 C CA . ARG A 1 101 ? -7.487 -3.314 14.416 1.00 84.06 101 ARG A CA 1
ATOM 783 C C . ARG A 1 101 ? -6.930 -3.093 15.820 1.00 84.06 101 ARG A C 1
ATOM 785 O O . ARG A 1 101 ? -7.687 -3.074 16.787 1.00 84.06 101 ARG A O 1
ATOM 792 N N . HIS A 1 102 ? -5.624 -2.852 15.933 1.00 87.44 102 HIS A N 1
ATOM 793 C CA . HIS A 1 102 ? -4.981 -2.613 17.226 1.00 87.44 102 HIS A CA 1
ATOM 794 C C . HIS A 1 102 ? -5.486 -1.349 17.923 1.00 87.44 102 HIS A C 1
ATOM 796 O O . HIS A 1 102 ? -5.527 -1.297 19.154 1.00 87.44 102 HIS A O 1
ATOM 802 N N . ARG A 1 103 ? -5.887 -0.322 17.163 1.00 87.94 103 ARG A N 1
ATOM 803 C CA . ARG A 1 103 ? -6.488 0.879 17.750 1.00 87.94 103 ARG A CA 1
ATOM 804 C C . ARG A 1 103 ? -7.851 0.568 18.369 1.00 87.94 103 ARG A C 1
ATOM 806 O O . ARG A 1 103 ? -8.094 1.010 19.488 1.00 87.94 103 ARG A O 1
ATOM 813 N N . ILE A 1 104 ? -8.699 -0.189 17.672 1.00 88.69 104 ILE A N 1
ATOM 814 C CA . ILE A 1 104 ? -10.011 -0.608 18.185 1.00 88.69 104 ILE A CA 1
ATOM 815 C C . ILE A 1 104 ? -9.832 -1.458 19.448 1.00 88.69 104 ILE A C 1
ATOM 817 O O . ILE A 1 104 ? -10.417 -1.142 20.482 1.00 88.69 104 ILE A O 1
ATOM 821 N N . ASP A 1 105 ? -8.964 -2.471 19.396 1.00 87.69 105 ASP A N 1
ATOM 822 C CA . ASP A 1 105 ? -8.711 -3.367 20.530 1.00 87.69 105 ASP A CA 1
ATOM 823 C C . ASP A 1 105 ? -8.199 -2.604 21.762 1.00 87.69 105 ASP A C 1
ATOM 825 O O . ASP A 1 105 ? -8.715 -2.766 22.867 1.00 87.69 105 ASP A O 1
ATOM 829 N N . ARG A 1 106 ? -7.265 -1.663 21.571 1.00 88.94 106 ARG A N 1
ATOM 830 C CA . ARG A 1 106 ? -6.776 -0.805 22.660 1.00 88.94 106 ARG A CA 1
ATOM 831 C C . ARG A 1 106 ? -7.903 -0.015 23.333 1.00 88.94 106 ARG A C 1
ATOM 833 O O . ARG A 1 106 ? -7.905 0.087 24.559 1.00 88.94 106 ARG A O 1
ATOM 840 N N . VAL A 1 107 ? -8.832 0.548 22.560 1.00 89.75 107 VAL A N 1
ATOM 841 C CA . VAL A 1 107 ? -9.962 1.325 23.099 1.00 89.75 107 VAL A CA 1
ATOM 842 C C . VAL A 1 107 ? -10.942 0.416 23.848 1.00 89.75 107 VAL A C 1
ATOM 844 O O . VAL A 1 107 ? -11.362 0.755 24.954 1.00 89.75 107 VAL A O 1
ATOM 847 N N . LEU A 1 108 ? -11.252 -0.765 23.308 1.00 88.25 108 LEU A N 1
ATOM 848 C CA . LEU A 1 108 ? -12.124 -1.741 23.970 1.00 88.25 108 LEU A CA 1
ATOM 849 C C . LEU A 1 108 ? -11.513 -2.276 25.271 1.00 88.25 108 LEU A C 1
ATOM 851 O O . LEU A 1 108 ? -12.213 -2.404 26.276 1.00 88.25 108 LEU A O 1
ATOM 855 N N . LEU A 1 109 ? -10.204 -2.540 25.285 1.00 88.31 109 LEU A N 1
ATOM 856 C CA . LEU A 1 109 ? -9.479 -2.940 26.491 1.00 88.31 109 LEU A CA 1
ATOM 857 C C . LEU A 1 109 ? -9.446 -1.822 27.536 1.00 88.31 109 LEU A C 1
ATOM 859 O O . LEU A 1 109 ? -9.611 -2.106 28.721 1.00 88.31 109 LEU A O 1
ATOM 863 N N . ALA A 1 110 ? -9.278 -0.564 27.117 1.00 87.56 110 ALA A N 1
ATOM 864 C CA . ALA A 1 110 ? -9.347 0.584 28.019 1.00 87.56 110 ALA A CA 1
ATOM 865 C C . ALA A 1 110 ? -10.742 0.720 28.649 1.00 87.56 110 ALA A C 1
ATOM 867 O O . ALA A 1 110 ? -10.852 0.862 29.867 1.00 87.56 110 ALA A O 1
ATOM 868 N N . TYR A 1 111 ? -11.803 0.580 27.848 1.00 88.75 111 TYR A N 1
ATOM 869 C CA . TYR A 1 111 ? -13.181 0.567 28.341 1.00 88.75 111 TYR A CA 1
ATOM 870 C C . TYR A 1 111 ? -13.408 -0.579 29.340 1.00 88.75 111 TYR A C 1
ATOM 872 O O . TYR A 1 111 ? -13.891 -0.360 30.453 1.00 88.75 111 TYR A O 1
ATOM 880 N N . LYS A 1 112 ? -12.972 -1.797 28.994 1.00 87.50 112 LYS A N 1
ATOM 881 C CA . LYS A 1 112 ? -13.078 -2.976 29.865 1.00 87.50 112 LYS A CA 1
ATOM 882 C C . LYS A 1 112 ? -12.303 -2.816 31.172 1.00 87.50 112 LYS A C 1
ATOM 884 O O . LYS A 1 112 ? -12.761 -3.299 32.203 1.00 87.50 112 LYS A O 1
ATOM 889 N N . ALA A 1 113 ? -11.155 -2.143 31.157 1.00 87.44 113 ALA A N 1
ATOM 890 C CA . ALA A 1 113 ? -10.377 -1.881 32.366 1.00 87.44 113 ALA A CA 1
ATOM 891 C C . ALA A 1 113 ? -11.104 -0.939 33.343 1.00 87.44 113 ALA A C 1
ATOM 893 O O . ALA A 1 113 ? -10.956 -1.100 34.552 1.00 87.44 113 ALA A O 1
ATOM 894 N N . ILE A 1 114 ? -11.895 0.010 32.831 1.00 88.31 114 ILE A N 1
ATOM 895 C CA . ILE A 1 114 ? -12.647 0.979 33.644 1.00 88.31 114 ILE A CA 1
ATOM 896 C C . ILE A 1 114 ? -13.975 0.382 34.129 1.00 88.31 114 ILE A C 1
ATOM 898 O O . ILE A 1 114 ? -14.313 0.511 35.304 1.00 88.31 114 ILE A O 1
ATOM 902 N N . HIS A 1 115 ? -14.717 -0.291 33.246 1.00 88.00 115 HIS A N 1
ATOM 903 C CA . HIS A 1 115 ? -16.093 -0.733 33.511 1.00 88.00 115 HIS A CA 1
ATOM 904 C C . HIS A 1 115 ? -16.231 -2.232 33.815 1.00 88.00 115 HIS A C 1
ATOM 906 O O . HIS A 1 115 ? -17.328 -2.707 34.107 1.00 88.00 115 HIS A O 1
ATOM 912 N N . GLY A 1 116 ? -15.151 -3.011 33.707 1.00 86.44 116 GLY A N 1
ATOM 913 C CA . GLY A 1 116 ? -15.151 -4.467 33.907 1.00 86.44 116 GLY A CA 1
ATOM 914 C C . GLY A 1 116 ? -15.892 -5.269 32.827 1.00 86.44 116 GLY A C 1
ATOM 915 O O . GLY A 1 116 ? -15.862 -6.498 32.845 1.00 86.44 116 GLY A O 1
ATOM 916 N N . THR A 1 117 ? -16.535 -4.598 31.871 1.00 86.00 117 THR A N 1
ATOM 917 C CA . THR A 1 117 ? -17.373 -5.180 30.813 1.00 86.00 117 THR A CA 1
ATOM 918 C C . THR A 1 117 ? -17.036 -4.547 29.461 1.00 86.00 117 THR A C 1
ATOM 920 O O . THR A 1 117 ? -16.407 -3.494 29.407 1.00 86.00 117 THR A O 1
ATOM 923 N N . LEU A 1 118 ? -17.389 -5.215 28.359 1.00 85.81 118 LEU A N 1
ATOM 924 C CA . LEU A 1 118 ? -17.285 -4.648 27.007 1.00 85.81 118 LEU A CA 1
ATOM 925 C C . LEU A 1 118 ? -18.479 -3.710 26.740 1.00 85.81 118 LEU A C 1
ATOM 927 O O . LEU A 1 118 ? -19.535 -3.919 27.342 1.00 85.81 118 LEU A O 1
ATOM 931 N N . PRO A 1 119 ? -18.333 -2.692 25.872 1.00 87.06 119 PRO A N 1
ATOM 932 C CA . PRO A 1 119 ? -19.422 -1.766 25.574 1.00 87.06 119 PRO A CA 1
ATOM 933 C C . PRO A 1 119 ? -20.579 -2.499 24.885 1.00 87.06 119 PRO A C 1
ATOM 935 O O . PRO A 1 119 ? -20.358 -3.336 24.011 1.00 87.06 119 PRO A O 1
ATOM 938 N N . ALA A 1 120 ? -21.817 -2.198 25.280 1.00 85.38 120 ALA A N 1
ATOM 939 C CA . ALA A 1 120 ? -22.998 -2.797 24.660 1.00 85.38 120 ALA A CA 1
ATOM 940 C C . ALA A 1 120 ? -23.361 -2.092 23.344 1.00 85.38 120 ALA A C 1
ATOM 942 O O . ALA A 1 120 ? -23.893 -2.723 22.430 1.00 85.38 120 ALA A O 1
ATOM 943 N N . SER A 1 121 ? -23.048 -0.798 23.235 1.00 86.06 121 SER A N 1
ATOM 944 C CA . SER A 1 121 ? -23.235 -0.015 22.017 1.00 86.06 121 SER A CA 1
ATOM 945 C C . SER A 1 121 ? -22.071 0.945 21.753 1.00 86.06 121 SER A C 1
ATOM 947 O O . SER A 1 121 ? -21.222 1.195 22.611 1.00 86.06 121 SER A O 1
ATOM 949 N N . ILE A 1 122 ? -22.023 1.500 20.539 1.00 86.00 122 ILE A N 1
ATOM 950 C CA . ILE A 1 122 ? -20.988 2.463 20.135 1.00 86.00 122 ILE A CA 1
ATOM 951 C C . ILE A 1 122 ? -21.157 3.789 20.901 1.00 86.00 122 ILE A C 1
ATOM 953 O O . ILE A 1 122 ? -20.179 4.476 21.193 1.00 86.00 122 ILE A O 1
ATOM 957 N N . GLU A 1 123 ? -22.383 4.143 21.291 1.00 86.62 123 GLU A N 1
ATOM 958 C CA . GLU A 1 123 ? -22.676 5.344 22.081 1.00 86.62 123 GLU A CA 1
ATOM 959 C C . GLU A 1 123 ? -22.127 5.270 23.512 1.00 86.62 123 GLU A C 1
ATOM 961 O O . GLU A 1 123 ? -21.863 6.311 24.116 1.00 86.62 123 GLU A O 1
ATOM 966 N N . ASP A 1 124 ? -21.930 4.068 24.061 1.00 85.06 124 ASP A N 1
ATOM 967 C CA . ASP A 1 124 ? -21.319 3.908 25.384 1.00 85.06 124 ASP A CA 1
ATOM 968 C C . ASP A 1 124 ? -19.842 4.321 25.372 1.00 85.06 124 ASP A C 1
ATOM 970 O O . ASP A 1 124 ? -19.362 4.938 26.325 1.00 85.06 124 ASP A O 1
ATOM 974 N N . LEU A 1 125 ? -19.141 4.065 24.260 1.00 84.44 125 LEU A N 1
ATOM 975 C CA . LEU A 1 125 ? -17.746 4.468 24.075 1.00 84.44 125 LEU A CA 1
ATOM 976 C C . LEU A 1 125 ? -17.585 5.993 24.078 1.00 84.44 125 LEU A C 1
ATOM 978 O O . LEU A 1 125 ? -16.625 6.491 24.659 1.00 84.44 125 LEU A O 1
ATOM 982 N N . SER A 1 126 ? -18.519 6.735 23.473 1.00 83.38 126 SER A N 1
ATOM 983 C CA . SER A 1 126 ? -18.434 8.202 23.389 1.00 83.38 126 SER A CA 1
ATOM 984 C C . SER A 1 126 ? -18.803 8.912 24.692 1.00 83.38 126 SER A C 1
ATOM 986 O O . SER A 1 126 ? -18.298 9.998 24.967 1.00 83.38 126 SER A O 1
ATOM 988 N N . LYS A 1 127 ? -19.692 8.320 25.498 1.00 83.00 127 LYS A N 1
ATOM 989 C CA . LYS A 1 127 ? -20.170 8.931 26.748 1.00 83.00 127 LYS A CA 1
ATOM 990 C C . LYS A 1 127 ? -19.283 8.628 27.947 1.00 83.00 127 LYS A C 1
ATOM 992 O O . LYS A 1 127 ? -19.202 9.455 28.852 1.00 83.00 127 LYS A O 1
ATOM 997 N N . GLN A 1 128 ? -18.702 7.430 27.996 1.00 79.69 128 GLN A N 1
ATOM 998 C CA . GLN A 1 128 ? -18.069 6.915 29.213 1.00 79.69 128 GLN A CA 1
ATOM 999 C C . GLN A 1 128 ? -16.537 6.960 29.160 1.00 79.69 128 GLN A C 1
ATOM 1001 O O . GLN A 1 128 ? -15.898 6.953 30.212 1.00 79.69 128 GLN A O 1
ATOM 1006 N N . LEU A 1 129 ? -15.942 7.067 27.967 1.00 80.00 129 LEU A N 1
ATOM 1007 C CA . LEU A 1 129 ? -14.498 7.204 27.807 1.00 80.00 129 LEU A CA 1
ATOM 1008 C C . LEU A 1 129 ? -14.123 8.679 27.569 1.00 80.00 129 LEU A C 1
ATOM 1010 O O . LEU A 1 129 ? -14.618 9.280 26.616 1.00 80.00 129 LEU A O 1
ATOM 1014 N N . PRO A 1 130 ? -13.253 9.282 28.402 1.00 78.00 130 PRO A N 1
ATOM 1015 C CA . PRO A 1 130 ? -12.685 10.591 28.102 1.00 78.00 130 PRO A CA 1
ATOM 1016 C C . PRO A 1 130 ? -11.918 10.529 26.780 1.00 78.00 130 PRO A C 1
ATOM 1018 O O . PRO A 1 130 ? -11.183 9.567 26.545 1.00 78.00 130 PRO A O 1
ATOM 1021 N N . ASP A 1 131 ? -12.049 11.556 25.941 1.00 72.50 131 ASP A N 1
ATOM 1022 C CA . ASP A 1 131 ? -11.250 11.639 24.722 1.00 72.50 131 ASP A CA 1
ATOM 1023 C C . ASP A 1 131 ? -9.758 11.680 25.080 1.00 72.50 131 ASP A C 1
ATOM 1025 O O . ASP A 1 131 ? -9.272 12.589 25.763 1.00 72.50 131 ASP A O 1
ATOM 1029 N N . ASP A 1 132 ? -9.018 10.684 24.591 1.00 73.38 132 ASP A N 1
ATOM 1030 C CA . ASP A 1 132 ? -7.563 10.721 24.587 1.00 73.38 132 ASP A CA 1
ATOM 1031 C C . ASP A 1 132 ? -7.101 11.969 23.826 1.00 73.38 132 ASP A C 1
ATOM 1033 O O . ASP A 1 132 ? -7.646 12.322 22.777 1.00 73.38 132 ASP A O 1
ATOM 1037 N N . LYS A 1 133 ? -6.014 12.591 24.293 1.00 74.12 133 LYS A N 1
ATOM 1038 C CA . LYS A 1 133 ? -5.389 13.766 23.654 1.00 74.12 133 LYS A CA 1
ATOM 1039 C C . LYS A 1 133 ? -5.090 13.567 22.155 1.00 74.12 133 LYS A C 1
ATOM 1041 O O . LYS A 1 133 ? -5.007 14.540 21.411 1.00 74.12 133 LYS A O 1
ATOM 1046 N N . ASP A 1 134 ? -4.953 12.314 21.723 1.00 76.88 134 ASP A N 1
ATOM 1047 C CA . ASP A 1 134 ? -4.649 11.915 20.347 1.00 76.88 134 ASP A CA 1
ATOM 1048 C C . ASP A 1 134 ? -5.898 11.744 19.452 1.00 76.88 134 ASP A C 1
ATOM 1050 O O . ASP A 1 134 ? -5.764 11.472 18.254 1.00 76.88 134 ASP A O 1
ATOM 1054 N N . GLY A 1 135 ? -7.114 11.865 20.002 1.00 83.94 135 GLY A N 1
ATOM 1055 C CA . GLY A 1 135 ? -8.373 11.641 19.277 1.00 83.94 135 GLY A CA 1
ATOM 1056 C C . GLY A 1 135 ? -8.559 10.191 18.810 1.00 83.94 135 GLY A C 1
ATOM 1057 O O . GLY A 1 135 ? -9.216 9.931 17.800 1.00 83.94 135 GLY A O 1
ATOM 1058 N N . SER A 1 136 ? -7.929 9.235 19.498 1.00 82.81 136 SER A N 1
ATOM 1059 C CA . SER A 1 136 ? -7.977 7.804 19.177 1.00 82.81 136 SER A CA 1
ATOM 1060 C C . SER A 1 136 ? -9.402 7.247 19.278 1.00 82.81 136 SER A C 1
ATOM 1062 O O . SER A 1 136 ? -9.821 6.509 18.387 1.00 82.81 136 SER A O 1
ATOM 1064 N N . VAL A 1 137 ? -10.141 7.648 20.317 1.00 86.62 137 VAL A N 1
ATOM 1065 C CA . VAL A 1 137 ? -11.512 7.212 20.615 1.00 86.62 137 VAL A CA 1
ATOM 1066 C C . VAL A 1 137 ? -12.479 7.701 19.541 1.00 86.62 137 VAL A C 1
ATOM 1068 O O . VAL A 1 137 ? -13.159 6.883 18.929 1.00 86.62 137 VAL A O 1
ATOM 1071 N N . ALA A 1 138 ? -12.457 8.997 19.212 1.00 87.00 138 ALA A N 1
ATOM 1072 C CA . ALA A 1 138 ? -13.269 9.567 18.136 1.00 87.00 138 ALA A CA 1
ATOM 1073 C C . ALA A 1 138 ? -13.063 8.859 16.783 1.00 87.00 138 ALA A C 1
ATOM 1075 O O . ALA A 1 138 ? -14.030 8.554 16.091 1.00 87.00 138 ALA A O 1
ATOM 1076 N N . ARG A 1 139 ? -11.814 8.525 16.422 1.00 86.56 139 ARG A N 1
ATOM 1077 C CA . ARG A 1 139 ? -11.520 7.779 15.182 1.00 86.56 139 ARG A CA 1
ATOM 1078 C C . ARG A 1 139 ? -12.029 6.340 15.212 1.00 86.56 139 ARG A C 1
ATOM 1080 O O . ARG A 1 139 ? -12.382 5.805 14.169 1.00 86.56 139 ARG A O 1
ATOM 1087 N N . VAL A 1 140 ? -12.017 5.697 16.379 1.00 87.56 140 VAL A N 1
ATOM 1088 C CA . VAL A 1 140 ? -12.589 4.353 16.539 1.00 87.56 140 VAL A CA 1
ATOM 1089 C C . VAL A 1 140 ? -14.107 4.413 16.447 1.00 87.56 140 VAL A C 1
ATOM 1091 O O . VAL A 1 140 ? -14.689 3.562 15.790 1.00 87.56 140 VAL A O 1
ATOM 1094 N N . ILE A 1 141 ? -14.739 5.428 17.036 1.00 88.75 141 ILE A N 1
ATOM 1095 C CA . ILE A 1 141 ? -16.184 5.644 16.919 1.00 88.75 141 ILE A CA 1
ATOM 1096 C C . ILE A 1 141 ? -16.572 5.839 15.452 1.00 88.75 141 ILE A C 1
ATOM 1098 O O . ILE A 1 141 ? -17.478 5.159 14.993 1.00 88.75 141 ILE A O 1
ATOM 1102 N N . ASP A 1 142 ? -15.862 6.688 14.709 1.00 88.44 142 ASP A N 1
ATOM 1103 C CA . ASP A 1 142 ? -16.093 6.909 13.274 1.00 88.44 142 ASP A CA 1
ATOM 1104 C C . ASP A 1 142 ? -15.941 5.605 12.462 1.00 88.44 142 ASP A C 1
ATOM 1106 O O . ASP A 1 142 ? -16.826 5.219 11.698 1.00 88.44 142 ASP A O 1
ATOM 1110 N N . ALA A 1 143 ? -14.874 4.840 12.724 1.00 84.94 143 ALA A N 1
ATOM 1111 C CA . ALA A 1 143 ? -14.670 3.538 12.091 1.00 84.94 143 ALA A CA 1
ATOM 1112 C C . ALA A 1 143 ? -15.787 2.531 12.434 1.00 84.94 143 ALA A C 1
ATOM 1114 O O . ALA A 1 143 ? -16.257 1.807 11.557 1.00 84.94 143 ALA A O 1
ATOM 1115 N N . LEU A 1 144 ? -16.245 2.489 13.688 1.00 84.88 144 LEU A N 1
ATOM 1116 C CA . LEU A 1 144 ? -17.311 1.586 14.133 1.00 84.88 144 LEU A CA 1
ATOM 1117 C C . LEU A 1 144 ? -18.699 2.025 13.662 1.00 84.88 144 LEU A C 1
ATOM 1119 O O . LEU A 1 144 ? -19.533 1.158 13.440 1.00 84.88 144 LEU A O 1
ATOM 1123 N N . GLN A 1 145 ? -18.943 3.327 13.491 1.00 84.56 145 GLN A N 1
ATOM 1124 C CA . GLN A 1 145 ? -20.192 3.862 12.938 1.00 84.56 145 GLN A CA 1
ATOM 1125 C C . GLN A 1 145 ? -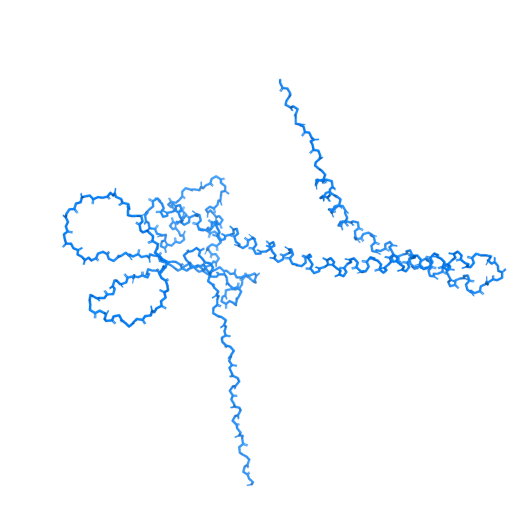20.391 3.448 11.487 1.00 84.56 145 GLN A C 1
ATOM 1127 O O . GLN A 1 145 ? -21.527 3.257 11.058 1.00 84.56 145 GLN A O 1
ATOM 1132 N N . SER A 1 146 ? -19.293 3.299 10.741 1.00 76.75 146 SER A N 1
ATOM 1133 C CA . SER A 1 146 ? -19.370 2.706 9.413 1.00 76.75 146 SER A CA 1
ATOM 1134 C C . SER A 1 146 ? -19.797 1.236 9.504 1.00 76.75 146 SER A C 1
ATOM 1136 O O . SER A 1 146 ? -20.661 0.814 8.749 1.00 76.75 146 SER A O 1
ATOM 1138 N N . GLY A 1 147 ? -19.250 0.477 10.461 1.00 75.94 147 GLY A N 1
ATOM 1139 C CA . GLY A 1 147 ? -19.423 -0.969 10.592 1.00 75.94 147 GLY A CA 1
ATOM 1140 C C . GLY A 1 147 ? -20.671 -1.454 11.334 1.00 75.94 147 GLY A C 1
ATOM 1141 O O . GLY A 1 147 ? -21.454 -0.699 11.903 1.00 75.94 147 GLY A O 1
ATOM 1142 N N . THR A 1 148 ? -20.838 -2.781 11.367 1.00 76.81 148 THR A N 1
ATOM 1143 C CA . THR A 1 148 ? -21.831 -3.436 12.235 1.00 76.81 148 THR A CA 1
ATOM 1144 C C . THR A 1 148 ? -21.122 -4.026 13.451 1.00 76.81 148 THR A C 1
ATOM 1146 O O . THR A 1 148 ? -20.399 -5.017 13.336 1.00 76.81 148 THR A O 1
ATOM 1149 N N . TYR A 1 149 ? -21.335 -3.422 14.619 1.00 74.31 149 TYR A N 1
ATOM 1150 C CA . TYR A 1 149 ? -20.862 -3.939 15.904 1.00 74.31 149 TYR A CA 1
ATOM 1151 C C . TYR A 1 149 ? -21.910 -4.875 16.522 1.00 74.31 149 TYR A C 1
ATOM 1153 O O . TYR A 1 149 ? -23.058 -4.467 16.716 1.00 74.31 149 TYR A O 1
ATOM 1161 N N . LYS A 1 150 ? -21.534 -6.123 16.832 1.00 74.44 150 LYS A N 1
ATOM 1162 C CA . LYS A 1 150 ? -22.404 -7.097 17.513 1.00 74.44 150 LYS A CA 1
ATOM 1163 C C . LYS A 1 150 ? -21.695 -7.684 18.739 1.00 74.44 150 LYS A C 1
ATOM 1165 O O . LYS A 1 150 ? -20.807 -8.524 18.581 1.00 74.44 150 LYS A O 1
ATOM 1170 N N . PRO A 1 151 ? -22.069 -7.277 19.963 1.00 68.50 151 PRO A N 1
ATOM 1171 C CA . PRO A 1 151 ? -21.604 -7.959 21.161 1.00 68.50 151 PRO A CA 1
ATOM 1172 C C . PRO A 1 151 ? -22.321 -9.314 21.279 1.00 68.50 151 PRO A C 1
ATOM 1174 O O . PRO A 1 151 ? -23.550 -9.372 21.319 1.00 68.50 151 PRO A O 1
ATOM 1177 N N . GLU A 1 152 ? -21.565 -10.410 21.345 1.00 68.25 152 GLU A N 1
ATOM 1178 C CA . GLU A 1 152 ? -22.095 -11.762 21.539 1.00 68.25 152 GLU A CA 1
ATOM 1179 C C . GLU A 1 152 ? -21.601 -12.328 22.872 1.00 68.25 152 GLU A C 1
ATOM 1181 O O . GLU A 1 152 ? -20.438 -12.680 23.043 1.00 68.25 152 GLU A O 1
ATOM 1186 N N . ALA A 1 153 ? -22.489 -12.473 23.850 1.00 52.84 153 ALA A N 1
ATOM 1187 C CA . ALA A 1 153 ? -22.151 -13.216 25.056 1.00 52.84 153 ALA A CA 1
ATOM 1188 C C . ALA A 1 153 ? -22.239 -14.719 24.758 1.00 52.84 153 ALA A C 1
ATOM 1190 O O . ALA A 1 153 ? -23.322 -15.303 24.817 1.00 52.84 153 ALA A O 1
ATOM 1191 N N . ASP A 1 154 ? -21.106 -15.349 24.441 1.00 52.03 154 ASP A N 1
ATOM 1192 C CA . ASP A 1 154 ? -21.037 -16.806 24.415 1.00 52.03 154 ASP A CA 1
ATOM 1193 C C . ASP A 1 154 ? -20.944 -17.271 25.869 1.00 52.03 154 ASP A C 1
ATOM 1195 O O . ASP A 1 154 ? -19.892 -17.235 26.517 1.00 52.03 154 ASP A O 1
ATOM 1199 N N . LEU A 1 155 ? -22.101 -17.623 26.430 1.00 49.44 155 LEU A N 1
ATOM 1200 C CA . LEU A 1 155 ? -22.170 -18.291 27.717 1.00 49.44 155 LEU A CA 1
ATOM 1201 C C . LEU A 1 155 ? -21.394 -19.595 27.565 1.00 49.44 155 LEU A C 1
ATOM 1203 O O . LEU A 1 155 ? -21.925 -20.577 27.049 1.00 49.44 155 LEU A O 1
ATOM 1207 N N . ALA A 1 156 ? -20.145 -19.607 28.036 1.00 49.59 156 ALA A N 1
ATOM 1208 C CA . ALA A 1 156 ? -19.380 -20.823 28.228 1.00 49.59 156 ALA A CA 1
ATOM 1209 C C . ALA A 1 156 ? -20.127 -21.667 29.267 1.00 49.59 156 ALA A C 1
ATOM 1211 O O . ALA A 1 156 ? -19.853 -21.618 30.468 1.00 49.59 156 ALA A O 1
ATOM 1212 N N . SER A 1 157 ? -21.143 -22.404 28.813 1.00 47.97 157 SER A N 1
ATOM 1213 C CA . SER A 1 157 ? -21.876 -23.332 29.647 1.00 47.97 157 SER A CA 1
ATOM 1214 C C . SER A 1 157 ? -20.857 -24.366 30.085 1.00 47.97 157 SER A C 1
ATOM 1216 O O . SER A 1 157 ? -20.347 -25.134 29.263 1.00 47.97 157 SER A O 1
ATOM 1218 N N . ILE A 1 158 ? -20.528 -24.348 31.375 1.00 50.53 158 ILE A N 1
ATOM 1219 C CA . ILE A 1 158 ? -19.791 -25.427 32.018 1.00 50.53 158 ILE A CA 1
ATOM 1220 C C . ILE A 1 158 ? -20.516 -26.710 31.593 1.00 50.53 158 ILE A C 1
ATOM 1222 O O . ILE A 1 158 ? -21.735 -26.787 31.788 1.00 50.53 158 ILE A O 1
ATOM 1226 N N . PRO A 1 159 ? -19.839 -27.674 30.938 1.00 52.84 159 PRO A N 1
ATOM 1227 C CA . PRO A 1 159 ? -20.500 -28.901 30.527 1.00 52.84 159 PRO A CA 1
ATOM 1228 C C . PRO A 1 159 ? -21.182 -29.491 31.765 1.00 52.84 159 PRO A C 1
ATOM 1230 O O . PRO A 1 159 ? -20.553 -29.534 32.827 1.00 52.84 159 PRO A O 1
ATOM 1233 N N . PRO A 1 160 ? -22.462 -29.899 31.676 1.00 52.59 160 PRO A N 1
ATOM 1234 C CA . PRO A 1 160 ? -23.164 -30.437 32.829 1.00 52.59 160 PRO A CA 1
ATOM 1235 C C . PRO A 1 160 ? -22.332 -31.587 33.413 1.00 52.59 160 PRO A C 1
ATOM 1237 O O . PRO A 1 160 ? -21.710 -32.324 32.639 1.00 52.59 160 PRO A O 1
ATOM 1240 N N . PRO A 1 161 ? -22.322 -31.783 34.745 1.00 51.50 161 PRO A N 1
ATOM 1241 C CA . PRO A 1 161 ? -21.411 -32.707 35.434 1.00 51.50 161 PRO A CA 1
ATOM 1242 C C . PRO A 1 161 ? -21.477 -34.173 34.952 1.00 51.50 161 PRO A C 1
ATOM 1244 O O . PRO A 1 161 ? -20.630 -34.977 35.320 1.00 51.50 161 PRO A O 1
ATOM 1247 N N . ASN A 1 162 ? -22.432 -34.516 34.078 1.00 54.44 162 ASN A N 1
ATOM 1248 C CA . ASN A 1 162 ? -22.626 -35.838 33.483 1.00 54.44 162 ASN A CA 1
ATOM 1249 C C . ASN A 1 162 ? -22.379 -35.916 31.960 1.00 54.44 162 ASN A C 1
ATOM 1251 O O . ASN A 1 162 ? -22.739 -36.919 31.335 1.00 54.44 162 ASN A O 1
ATOM 1255 N N . ALA A 1 163 ? -21.770 -34.909 31.327 1.00 52.91 163 ALA A N 1
ATOM 1256 C CA . ALA A 1 163 ? -21.395 -34.995 29.916 1.00 52.91 163 ALA A CA 1
ATOM 1257 C C . ALA A 1 163 ? -20.234 -35.994 29.734 1.00 52.91 163 ALA A C 1
ATOM 1259 O O . ALA A 1 163 ? -19.060 -35.645 29.853 1.00 52.91 163 ALA A O 1
ATOM 1260 N N . LYS A 1 164 ? -20.565 -37.265 29.455 1.00 49.44 164 LYS A N 1
ATOM 1261 C CA . LYS A 1 164 ? -19.612 -38.323 29.077 1.00 49.44 164 LYS A CA 1
ATOM 1262 C C . LYS 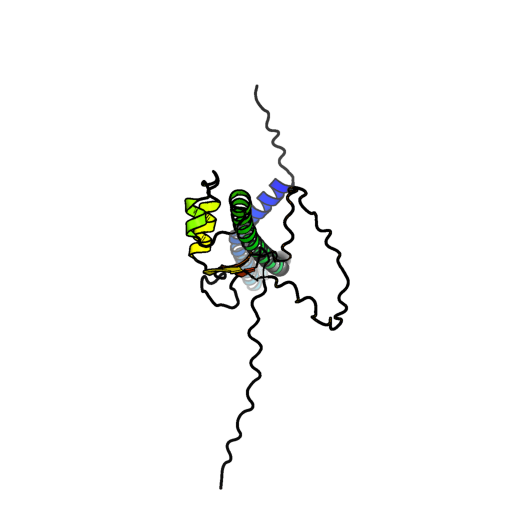A 1 164 ? -18.691 -37.816 27.962 1.00 49.44 164 LYS A C 1
ATOM 1264 O O . LYS A 1 164 ? -19.095 -37.725 26.803 1.00 49.44 164 LYS A O 1
ATOM 1269 N N . GLY A 1 165 ? -17.448 -37.510 28.325 1.00 48.50 165 GLY A N 1
ATOM 1270 C CA . GLY A 1 165 ? -16.410 -37.060 27.409 1.00 48.50 165 GLY A CA 1
ATOM 1271 C C . GLY A 1 165 ? -16.160 -38.091 26.313 1.00 48.50 165 GLY A C 1
ATOM 1272 O O . GLY A 1 165 ? -15.525 -39.121 26.535 1.00 48.50 165 GLY A O 1
ATOM 1273 N N . ARG A 1 166 ? -16.635 -37.803 25.099 1.00 48.75 166 ARG A N 1
ATOM 1274 C CA . ARG A 1 166 ? -16.146 -38.466 23.890 1.00 48.75 166 ARG A CA 1
ATOM 1275 C C . ARG A 1 166 ? -14.752 -37.902 23.628 1.00 48.75 166 ARG A C 1
ATOM 1277 O O . ARG A 1 166 ? -14.608 -36.748 23.235 1.00 48.75 166 ARG A O 1
ATOM 1284 N N . GLY A 1 167 ? -13.729 -38.696 23.935 1.00 48.81 167 GLY A N 1
ATOM 1285 C CA . GLY A 1 167 ? -12.328 -38.293 23.870 1.00 48.81 167 GLY A CA 1
ATOM 1286 C C . GLY A 1 167 ? -11.936 -37.746 22.499 1.00 48.81 167 GLY A C 1
ATOM 1287 O O . GLY A 1 167 ? -11.722 -38.504 21.556 1.00 48.81 167 GLY A O 1
ATOM 1288 N N . ARG A 1 168 ? -11.778 -36.424 22.409 1.00 47.12 168 ARG A N 1
ATOM 1289 C CA . ARG A 1 168 ? -11.022 -35.772 21.342 1.00 47.12 168 ARG A CA 1
ATOM 1290 C C . ARG A 1 168 ? -9.624 -35.513 21.893 1.00 47.12 168 ARG A C 1
ATOM 1292 O O . ARG A 1 168 ? -9.422 -34.635 22.725 1.00 47.12 168 ARG A O 1
ATOM 1299 N N . ARG A 1 169 ? -8.665 -36.342 21.474 1.00 50.53 169 ARG A N 1
ATOM 1300 C CA . ARG A 1 169 ? -7.235 -36.124 21.719 1.00 50.53 169 ARG A CA 1
ATOM 1301 C C . ARG A 1 169 ? -6.808 -34.870 20.953 1.00 50.53 169 ARG A C 1
ATOM 1303 O O . ARG A 1 169 ? -6.549 -34.954 19.759 1.00 50.53 169 ARG A O 1
ATOM 1310 N N . ILE A 1 170 ? -6.749 -33.727 21.625 1.00 45.50 170 ILE A N 1
ATOM 1311 C CA . ILE A 1 170 ? -5.983 -32.566 21.165 1.00 45.50 170 ILE A CA 1
ATOM 1312 C C . ILE A 1 170 ? -5.033 -32.205 22.302 1.00 45.50 170 ILE A C 1
ATOM 1314 O O . ILE A 1 170 ? -5.441 -32.103 23.458 1.00 45.50 170 ILE A O 1
ATOM 1318 N N . GLY A 1 171 ? -3.745 -32.141 21.964 1.00 43.12 171 GLY A N 1
ATOM 1319 C CA . GLY A 1 171 ? -2.637 -31.950 22.889 1.00 43.12 171 GLY A CA 1
ATOM 1320 C C . GLY A 1 171 ? -2.846 -30.737 23.786 1.00 43.12 171 GLY A C 1
ATOM 1321 O O . GLY A 1 171 ? -3.149 -29.639 23.330 1.00 43.12 171 GLY A O 1
ATOM 1322 N N . SER A 1 172 ? -2.691 -30.968 25.083 1.00 42.47 172 SER A N 1
ATOM 1323 C CA . SER A 1 172 ? -2.857 -29.982 26.136 1.00 42.47 172 SER A CA 1
ATOM 1324 C C . SER A 1 172 ? -1.781 -28.896 26.059 1.00 42.47 172 SER A C 1
ATOM 1326 O O . SER A 1 172 ? -0.672 -29.084 26.561 1.00 42.47 172 SER A O 1
ATOM 1328 N N . VAL A 1 173 ? -2.129 -27.731 25.518 1.00 44.78 173 VAL A N 1
ATOM 1329 C CA . VAL A 1 173 ? -1.488 -26.475 25.917 1.00 44.78 173 VAL A CA 1
ATOM 1330 C C . VAL A 1 173 ? -2.160 -26.053 27.220 1.00 44.78 173 VAL A C 1
ATOM 1332 O O . VAL A 1 173 ? -3.281 -25.552 27.236 1.00 44.78 173 VAL A O 1
ATOM 1335 N N . ARG A 1 174 ? -1.503 -26.346 28.347 1.00 40.81 174 ARG A N 1
ATOM 1336 C CA . ARG A 1 174 ? -1.932 -25.888 29.672 1.00 40.81 174 ARG A CA 1
ATOM 1337 C C . ARG A 1 174 ? -1.697 -24.381 29.762 1.00 40.81 174 ARG A C 1
ATOM 1339 O O . ARG A 1 174 ? -0.607 -23.950 30.130 1.00 40.81 174 ARG A O 1
ATOM 1346 N N . LEU A 1 175 ? -2.714 -23.585 29.449 1.00 39.62 175 LEU A N 1
ATOM 1347 C CA . LEU A 1 175 ? -2.744 -22.189 29.870 1.00 39.62 175 LEU A CA 1
ATOM 1348 C C . LEU A 1 175 ? -2.910 -22.173 31.394 1.00 39.62 175 LEU A C 1
ATOM 1350 O O . LEU A 1 175 ? -3.918 -22.612 31.944 1.00 39.62 175 LEU A O 1
ATOM 1354 N N . ARG A 1 176 ? -1.850 -21.743 32.080 1.00 39.66 176 ARG A N 1
ATOM 1355 C CA . ARG A 1 176 ? -1.819 -21.511 33.524 1.00 39.66 176 ARG A CA 1
ATOM 1356 C C . ARG A 1 176 ? -2.794 -20.372 33.828 1.00 39.66 176 ARG A C 1
ATOM 1358 O O . ARG A 1 176 ? -2.496 -19.219 33.538 1.00 39.66 176 ARG A O 1
ATOM 1365 N N . ALA A 1 177 ? -3.941 -20.711 34.407 1.00 39.44 177 ALA A N 1
ATOM 1366 C CA . ALA A 1 177 ? -4.866 -19.749 34.983 1.00 39.44 177 ALA A CA 1
ATOM 1367 C C . ALA A 1 177 ? -4.141 -18.958 36.083 1.00 39.44 177 ALA A C 1
ATOM 1369 O O . ALA A 1 177 ? -3.767 -19.514 37.116 1.00 39.44 177 ALA A O 1
ATOM 1370 N N . VAL A 1 178 ? -3.901 -17.671 35.842 1.00 40.62 178 VAL A N 1
ATOM 1371 C CA . VAL A 1 178 ? -3.502 -16.729 36.888 1.00 40.62 178 VAL A CA 1
ATOM 1372 C C . VAL A 1 178 ? -4.799 -16.274 37.540 1.00 40.62 178 VAL A C 1
ATOM 1374 O O . VAL A 1 178 ? -5.466 -15.360 37.072 1.00 40.62 178 VAL A O 1
ATOM 1377 N N . SER A 1 179 ? -5.201 -16.997 38.579 1.00 43.00 179 SER A N 1
ATOM 1378 C CA . SER A 1 179 ? -6.280 -16.594 39.469 1.00 43.00 179 SER A CA 1
ATOM 1379 C C . SER A 1 179 ? -5.861 -15.326 40.208 1.00 43.00 179 SER A C 1
ATOM 1381 O O . SER A 1 179 ? -4.940 -15.353 41.029 1.00 43.00 179 SER A O 1
ATOM 1383 N N . SER A 1 180 ? -6.548 -14.227 39.917 1.00 37.88 180 SER A N 1
ATOM 1384 C CA . SER A 1 180 ? -6.564 -13.012 40.722 1.00 37.88 180 SER A CA 1
ATOM 1385 C C . SER A 1 180 ? -7.031 -13.373 42.133 1.00 37.88 180 SER A C 1
ATOM 1387 O O . SER A 1 180 ? -8.211 -13.607 42.378 1.00 37.88 180 SER A O 1
ATOM 1389 N N . ALA A 1 181 ? -6.089 -13.475 43.066 1.00 41.72 181 ALA A N 1
ATOM 1390 C CA . ALA A 1 181 ? -6.367 -13.681 44.477 1.00 41.72 181 ALA A CA 1
ATOM 1391 C C . ALA A 1 181 ? -6.864 -12.368 45.095 1.00 41.72 181 ALA A C 1
ATOM 1393 O O . ALA A 1 181 ? -6.081 -11.601 45.654 1.00 41.72 181 ALA A O 1
ATOM 1394 N N . ARG A 1 182 ? -8.167 -12.102 44.980 1.00 41.72 182 ARG A N 1
ATOM 1395 C CA . ARG A 1 182 ? -8.879 -11.146 45.833 1.00 41.72 182 ARG A CA 1
ATOM 1396 C C . ARG A 1 182 ? -10.368 -11.475 45.812 1.00 41.72 182 ARG A C 1
ATOM 1398 O O . ARG A 1 182 ? -11.085 -11.005 44.948 1.00 41.72 182 ARG A O 1
ATOM 1405 N N . ASP A 1 183 ? -10.767 -12.399 46.680 1.00 37.09 183 ASP A N 1
ATOM 1406 C CA . ASP A 1 183 ? -11.837 -12.173 47.656 1.00 37.09 183 ASP A CA 1
ATOM 1407 C C . ASP A 1 183 ? -12.135 -13.471 48.413 1.00 37.09 183 ASP A C 1
ATOM 1409 O O . ASP A 1 183 ? -12.622 -14.468 47.887 1.00 37.09 183 ASP A O 1
ATOM 1413 N N . ARG A 1 184 ? -11.781 -13.450 49.701 1.00 43.03 184 ARG A N 1
ATOM 1414 C CA . ARG A 1 184 ? -12.385 -14.313 50.709 1.00 43.03 184 ARG A CA 1
ATOM 1415 C C . ARG A 1 184 ? -13.778 -13.751 50.962 1.00 43.03 184 ARG A C 1
ATOM 1417 O O . ARG A 1 184 ? -13.886 -12.734 51.635 1.00 43.03 184 ARG A O 1
ATOM 1424 N N . ASN A 1 185 ? -14.802 -14.426 50.466 1.00 38.88 185 ASN A N 1
ATOM 1425 C CA . ASN A 1 185 ? -16.061 -14.561 51.181 1.00 38.88 185 ASN A CA 1
ATOM 1426 C C . ASN A 1 185 ? -16.735 -15.861 50.744 1.00 38.88 185 ASN A C 1
ATOM 1428 O O . ASN A 1 185 ? -16.902 -16.147 49.565 1.00 38.88 185 ASN A O 1
ATOM 1432 N N . THR A 1 186 ? -17.022 -16.668 51.751 1.00 47.56 186 THR A N 1
ATOM 1433 C CA . THR A 1 186 ? -17.768 -17.918 51.730 1.00 47.56 186 THR A CA 1
ATOM 1434 C C . THR A 1 186 ? -19.193 -17.686 51.247 1.00 47.56 186 THR A C 1
ATOM 1436 O O . THR A 1 186 ? -19.957 -17.037 51.956 1.00 47.56 186 THR A O 1
ATOM 1439 N N . ASP A 1 187 ? -19.548 -18.256 50.097 1.00 38.84 187 ASP A N 1
ATOM 1440 C CA . ASP A 1 187 ? -20.911 -18.714 49.830 1.00 38.84 187 ASP A CA 1
ATOM 1441 C C . ASP A 1 187 ? -20.872 -19.825 48.766 1.00 38.84 187 ASP A C 1
ATOM 1443 O O . ASP A 1 187 ? -20.404 -19.625 47.641 1.00 38.84 187 ASP A O 1
ATOM 1447 N N . ASP A 1 188 ? -21.297 -21.029 49.146 1.00 45.72 188 ASP A N 1
ATOM 1448 C CA . ASP A 1 188 ? -21.281 -22.236 48.316 1.00 45.72 188 ASP A CA 1
ATOM 1449 C C . ASP A 1 188 ? -22.417 -22.190 47.282 1.00 45.72 188 ASP A C 1
ATOM 1451 O O . ASP A 1 188 ? -23.443 -22.856 47.413 1.00 45.72 188 ASP A O 1
ATOM 1455 N N . THR A 1 189 ? -22.224 -21.414 46.212 1.00 43.75 189 THR A N 1
ATOM 1456 C CA . THR A 1 189 ? -23.044 -21.507 44.994 1.00 43.75 189 THR A CA 1
ATOM 1457 C C . THR A 1 189 ? -22.167 -21.929 43.809 1.00 43.75 189 THR A C 1
ATOM 1459 O O . THR A 1 189 ? -21.427 -21.106 43.265 1.00 43.75 189 THR A O 1
ATOM 1462 N N . PRO A 1 190 ? -22.223 -23.191 43.339 1.00 47.69 190 PRO A N 1
ATOM 1463 C CA . PRO A 1 190 ? -21.557 -23.580 42.105 1.00 47.69 190 PRO A CA 1
ATOM 1464 C C . PRO A 1 190 ? -22.426 -23.126 40.927 1.00 47.69 190 PRO A C 1
ATOM 1466 O O . PRO A 1 190 ? -23.330 -23.842 40.502 1.00 47.69 190 PRO A O 1
ATOM 1469 N N . GLY A 1 191 ? -22.203 -21.916 40.413 1.00 43.69 191 GLY A N 1
ATOM 1470 C CA . GLY A 1 191 ? -23.048 -21.435 39.316 1.00 43.69 191 GLY A CA 1
ATOM 1471 C C . GLY A 1 191 ? -22.643 -20.167 38.581 1.00 43.69 191 GLY A C 1
ATOM 1472 O O . GLY A 1 191 ? -23.350 -19.794 37.650 1.00 43.69 191 GLY A O 1
ATOM 1473 N N . GLN A 1 192 ? -21.534 -19.506 38.917 1.00 45.69 192 GLN A N 1
ATOM 1474 C CA . GLN A 1 192 ? -21.056 -18.401 38.086 1.00 45.69 192 GLN A CA 1
ATOM 1475 C C . GLN A 1 192 ? -20.221 -18.967 36.936 1.00 45.69 192 GLN A C 1
ATOM 1477 O O . GLN A 1 192 ? -19.002 -19.101 37.014 1.00 45.69 192 GLN A O 1
ATOM 1482 N N . GLY A 1 193 ? -20.910 -19.368 35.864 1.00 45.91 193 GLY A N 1
ATOM 1483 C CA . GLY A 1 193 ? -20.263 -19.582 34.577 1.00 45.91 193 GLY A CA 1
ATOM 1484 C C . GLY A 1 193 ? -19.493 -18.318 34.206 1.00 45.91 193 GLY A C 1
ATOM 1485 O O . GLY A 1 193 ? -20.038 -17.216 34.273 1.00 45.91 193 GLY A O 1
ATOM 1486 N N . PHE A 1 194 ? -18.215 -18.460 33.861 1.00 44.59 194 PHE A N 1
ATOM 1487 C CA . PHE A 1 194 ? -17.445 -17.353 33.313 1.00 44.59 194 PHE A CA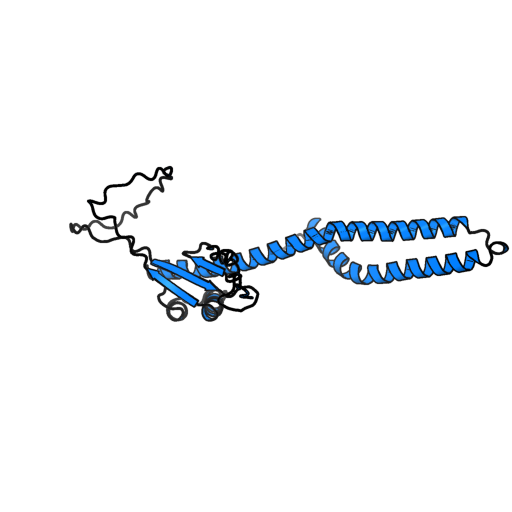 1
ATOM 1488 C C . PHE A 1 194 ? -18.105 -16.939 31.995 1.00 44.59 194 PHE A C 1
ATOM 1490 O O . PHE A 1 194 ? -17.990 -17.638 30.991 1.00 44.59 194 PHE A O 1
ATOM 1497 N N . SER A 1 195 ? -18.841 -15.828 32.012 1.00 44.09 195 SER A N 1
ATOM 1498 C CA . SER A 1 195 ? -19.332 -15.193 30.794 1.00 44.09 195 SER A CA 1
ATOM 1499 C C . SER A 1 195 ? -18.134 -14.551 30.106 1.00 44.09 195 SER A C 1
ATOM 1501 O O . SER A 1 195 ? -17.621 -13.522 30.551 1.00 44.09 195 SER A O 1
ATOM 1503 N N . LEU A 1 196 ? -17.635 -15.205 29.062 1.00 58.25 196 LEU A N 1
ATOM 1504 C CA . LEU A 1 196 ? -16.728 -14.575 28.118 1.00 58.25 196 LEU A CA 1
ATOM 1505 C C . LEU A 1 196 ? -17.629 -13.809 27.152 1.00 58.25 196 LEU A C 1
ATOM 1507 O O . LEU A 1 196 ? -18.268 -14.389 26.278 1.00 58.25 196 LEU A O 1
ATOM 1511 N N . THR A 1 197 ? -17.755 -12.502 27.371 1.00 57.34 197 THR A N 1
ATOM 1512 C CA . THR A 1 197 ? -18.351 -11.623 26.372 1.00 57.34 197 THR A CA 1
ATOM 1513 C C . THR A 1 197 ? -17.427 -11.616 25.168 1.00 57.34 197 THR A C 1
ATOM 1515 O O . THR A 1 197 ? -16.337 -11.044 25.222 1.00 57.34 197 THR A O 1
ATOM 1518 N N . ASN A 1 198 ? -17.858 -12.300 24.114 1.00 69.25 198 ASN A N 1
ATOM 1519 C CA . ASN A 1 198 ? -17.217 -12.219 22.824 1.00 69.25 198 ASN A CA 1
ATOM 1520 C C . ASN A 1 198 ? -17.803 -11.019 22.067 1.00 69.25 198 ASN A C 1
ATOM 1522 O O . ASN A 1 198 ? -18.896 -10.526 22.364 1.00 69.25 198 ASN A O 1
ATOM 1526 N N . TYR A 1 199 ? -17.081 -10.498 21.093 1.00 73.38 199 TYR A N 1
ATOM 1527 C CA . TYR A 1 199 ? -17.611 -9.452 20.225 1.00 73.38 199 TYR A CA 1
ATOM 1528 C C . TYR A 1 199 ? -17.198 -9.718 18.786 1.00 73.38 199 TYR A C 1
ATOM 1530 O O . TYR A 1 199 ? -16.053 -10.088 18.537 1.00 73.38 199 TYR A O 1
ATOM 1538 N N . GLU A 1 200 ? -18.126 -9.523 17.848 1.00 82.12 200 GLU A N 1
ATOM 1539 C CA . GLU A 1 200 ? -17.844 -9.521 16.414 1.00 82.12 200 GLU A CA 1
ATOM 1540 C C . GLU A 1 200 ? -17.982 -8.090 15.885 1.00 82.12 200 GLU A C 1
ATOM 1542 O O . GLU A 1 200 ? -19.003 -7.419 16.071 1.00 82.12 200 GLU A O 1
ATOM 1547 N N . ILE A 1 201 ? -16.930 -7.616 15.223 1.00 80.00 201 ILE A N 1
ATOM 1548 C CA . ILE A 1 201 ? -16.925 -6.345 14.500 1.00 80.00 201 ILE A CA 1
ATOM 1549 C C . ILE A 1 201 ? -16.766 -6.670 13.029 1.00 80.00 201 ILE A C 1
ATOM 1551 O O . ILE A 1 201 ? -15.772 -7.289 12.641 1.00 80.00 201 ILE A O 1
ATOM 1555 N N . VAL A 1 202 ? -17.731 -6.238 12.223 1.00 83.75 202 VAL A N 1
ATOM 1556 C CA . VAL A 1 202 ? -17.633 -6.293 10.765 1.00 83.75 202 VAL A CA 1
ATOM 1557 C C . VAL A 1 202 ? -17.342 -4.885 10.270 1.00 83.75 202 VAL A C 1
ATOM 1559 O O . VAL A 1 202 ? -18.190 -3.994 10.369 1.00 83.75 202 VAL A O 1
ATOM 1562 N N . LEU A 1 203 ? -16.120 -4.691 9.785 1.00 80.25 203 LEU A N 1
ATOM 1563 C CA . LEU A 1 203 ? -15.672 -3.459 9.148 1.00 80.25 203 LEU A CA 1
ATOM 1564 C C . LEU A 1 203 ? -15.762 -3.634 7.631 1.00 80.25 203 LEU A C 1
ATOM 1566 O O . LEU A 1 203 ? -15.465 -4.733 7.143 1.00 80.25 203 LEU A O 1
ATOM 1570 N N . PRO A 1 204 ? -16.141 -2.575 6.898 1.00 79.50 204 PRO A N 1
ATOM 1571 C CA . PRO A 1 204 ? -16.203 -2.661 5.453 1.00 79.50 204 PRO A CA 1
ATOM 1572 C C . PRO A 1 204 ? -14.805 -2.931 4.904 1.00 79.50 204 PRO A C 1
ATOM 1574 O O . PRO A 1 204 ? -13.804 -2.404 5.408 1.00 79.50 204 PRO A O 1
ATOM 1577 N N . GLY A 1 205 ? -14.750 -3.773 3.877 1.00 76.81 205 GLY A N 1
ATOM 1578 C CA . GLY A 1 205 ? -13.537 -4.002 3.115 1.00 76.81 205 GLY A CA 1
ATOM 1579 C C . GLY A 1 205 ? -13.067 -2.753 2.365 1.00 76.81 205 GLY A C 1
ATOM 1580 O O . GLY A 1 205 ? -13.580 -1.640 2.489 1.00 76.81 205 GLY A O 1
ATOM 1581 N N . ARG A 1 206 ? -12.056 -2.947 1.524 1.00 73.75 206 ARG A N 1
ATOM 1582 C CA . ARG A 1 206 ? -11.439 -1.878 0.725 1.00 73.75 206 ARG A CA 1
ATOM 1583 C C . ARG A 1 206 ? -12.392 -1.213 -0.276 1.00 73.75 206 ARG A C 1
ATOM 1585 O O . ARG A 1 206 ? -12.116 -0.109 -0.739 1.00 73.75 206 ARG A O 1
ATOM 1592 N N . ASP A 1 207 ? -13.437 -1.919 -0.674 1.00 79.31 207 ASP A N 1
ATOM 1593 C CA . ASP A 1 207 ? -14.480 -1.429 -1.566 1.00 79.31 207 ASP A CA 1
ATOM 1594 C C . ASP A 1 207 ? -15.523 -0.562 -0.849 1.00 79.31 207 ASP A C 1
ATOM 1596 O O . ASP A 1 207 ? -16.374 0.013 -1.521 1.00 79.31 207 ASP A O 1
ATOM 1600 N N . GLU A 1 208 ? -15.433 -0.433 0.480 1.00 76.56 208 GLU A N 1
ATOM 1601 C CA . GLU A 1 208 ? -16.394 0.278 1.331 1.00 76.56 208 GLU A CA 1
ATOM 1602 C C . GLU A 1 208 ? -17.818 -0.315 1.260 1.00 76.56 208 GLU A C 1
ATOM 1604 O O . GLU A 1 208 ? -18.790 0.321 1.673 1.00 76.56 208 GLU A O 1
ATOM 1609 N N . VAL A 1 209 ? -17.959 -1.547 0.751 1.00 76.31 209 VAL A N 1
ATOM 1610 C CA . VAL A 1 209 ? -19.248 -2.233 0.603 1.00 76.31 209 VAL A CA 1
ATOM 1611 C C . VAL A 1 209 ? -19.347 -3.356 1.626 1.00 76.31 209 VAL A C 1
ATOM 1613 O O . VAL A 1 209 ? -18.552 -4.284 1.623 1.00 76.31 209 VAL A O 1
ATOM 1616 N N . PHE A 1 210 ? -20.378 -3.302 2.467 1.00 75.69 210 PHE A N 1
ATOM 1617 C CA . PHE A 1 210 ? -20.668 -4.353 3.441 1.00 75.69 210 PHE A CA 1
ATOM 1618 C C . PHE A 1 210 ? -21.193 -5.642 2.803 1.00 75.69 210 PHE A C 1
ATOM 1620 O O . PHE A 1 210 ? -21.924 -5.626 1.810 1.00 75.69 210 PHE A O 1
ATOM 1627 N N . ASN A 1 211 ? -20.944 -6.753 3.492 1.00 79.06 211 ASN A N 1
ATOM 1628 C CA . ASN A 1 211 ? -21.265 -8.132 3.123 1.00 79.06 211 ASN A CA 1
ATOM 1629 C C . ASN A 1 211 ? -20.518 -8.645 1.888 1.00 79.06 211 ASN A C 1
ATOM 1631 O O . ASN A 1 211 ? -21.023 -9.523 1.180 1.00 79.06 211 ASN A O 1
ATOM 1635 N N . THR A 1 212 ? -19.321 -8.128 1.632 1.00 79.06 212 THR A N 1
ATOM 1636 C CA . THR A 1 212 ? -18.438 -8.657 0.592 1.00 79.06 212 THR A CA 1
ATOM 1637 C C . THR A 1 212 ? -17.464 -9.673 1.183 1.00 79.06 212 THR A C 1
ATOM 1639 O O . THR A 1 212 ? -17.357 -9.865 2.397 1.00 79.06 212 THR A O 1
ATOM 1642 N N . THR A 1 213 ? -16.764 -10.404 0.316 1.00 79.12 213 THR A N 1
ATOM 1643 C CA . THR A 1 213 ? -15.706 -11.343 0.730 1.00 79.12 213 THR A CA 1
ATOM 1644 C C . THR A 1 213 ? -14.522 -10.650 1.399 1.00 79.12 213 THR A C 1
ATOM 1646 O O . THR A 1 213 ? -13.703 -11.315 2.032 1.00 79.12 213 THR A O 1
ATOM 1649 N N . ASP A 1 214 ? -14.457 -9.333 1.254 1.00 80.12 214 ASP A N 1
ATOM 1650 C CA . ASP A 1 214 ? -13.319 -8.480 1.553 1.00 80.12 214 ASP A CA 1
ATOM 1651 C C . ASP A 1 214 ? -13.485 -7.820 2.932 1.00 80.12 214 ASP A C 1
ATOM 1653 O O . ASP A 1 214 ? -12.562 -7.174 3.431 1.00 80.12 214 ASP A O 1
ATOM 1657 N N . ASP A 1 215 ? -14.659 -7.999 3.549 1.00 80.75 215 ASP A N 1
ATOM 1658 C CA . ASP A 1 215 ? -14.986 -7.485 4.868 1.00 80.75 215 ASP A CA 1
ATOM 1659 C C . ASP A 1 215 ? -14.049 -8.042 5.932 1.00 80.75 215 ASP A C 1
ATOM 1661 O O . ASP A 1 215 ? -13.808 -9.252 6.052 1.00 80.75 215 ASP A O 1
ATOM 1665 N N . ILE A 1 216 ? -13.577 -7.132 6.775 1.00 79.81 216 ILE A N 1
ATOM 1666 C CA . ILE A 1 216 ? -12.708 -7.462 7.891 1.00 79.81 216 ILE A CA 1
ATOM 1667 C C . ILE A 1 216 ? -13.597 -7.823 9.077 1.00 79.81 216 ILE A C 1
ATOM 1669 O O . ILE A 1 216 ? -14.250 -6.962 9.668 1.00 79.81 216 ILE A O 1
ATOM 1673 N N . ARG A 1 217 ? -13.584 -9.104 9.451 1.00 83.31 217 ARG A N 1
ATOM 1674 C CA . ARG A 1 217 ? -14.254 -9.606 10.653 1.00 83.31 217 ARG A CA 1
ATOM 1675 C C . ARG A 1 217 ? -13.254 -9.753 11.785 1.00 83.31 217 ARG A C 1
ATOM 1677 O O . ARG A 1 217 ? -12.263 -10.475 11.667 1.00 83.31 217 ARG A O 1
ATOM 1684 N N . ILE A 1 218 ? -13.518 -9.069 12.887 1.00 79.88 218 ILE A N 1
ATOM 1685 C CA . ILE A 1 218 ? -12.711 -9.145 14.103 1.00 79.88 218 ILE A CA 1
ATOM 1686 C C . ILE A 1 218 ? -13.566 -9.816 15.162 1.00 79.88 218 ILE A C 1
ATOM 1688 O O . ILE A 1 218 ? -14.620 -9.288 15.511 1.00 79.88 218 ILE A O 1
ATOM 1692 N N . ARG A 1 219 ? -13.102 -10.955 15.678 1.00 81.12 219 ARG A N 1
ATOM 1693 C CA . ARG A 1 219 ? -13.704 -11.618 16.832 1.00 81.12 219 ARG A CA 1
ATOM 1694 C C . ARG A 1 219 ? -12.715 -11.607 17.982 1.00 81.12 219 ARG A C 1
ATOM 1696 O O . ARG A 1 219 ? -11.625 -12.159 17.854 1.00 81.12 219 ARG A O 1
ATOM 1703 N N . ASP A 1 220 ? -13.077 -10.959 19.082 1.00 71.94 220 ASP A N 1
ATOM 1704 C CA . ASP A 1 220 ? -12.258 -10.905 20.304 1.00 71.94 220 ASP A CA 1
ATOM 1705 C C . ASP A 1 220 ? -10.834 -10.372 20.068 1.00 71.94 220 ASP A C 1
ATOM 1707 O O . ASP A 1 220 ? -9.858 -10.862 20.635 1.00 71.94 220 ASP A O 1
ATOM 1711 N N . GLY A 1 221 ? -10.705 -9.386 19.177 1.00 68.38 221 GLY A N 1
ATOM 1712 C CA . GLY A 1 221 ? -9.423 -8.788 18.791 1.00 68.38 221 GLY A CA 1
ATOM 1713 C C . GLY A 1 221 ? -8.605 -9.623 17.798 1.00 68.38 221 GLY A C 1
ATOM 1714 O O . GLY A 1 221 ? -7.558 -9.167 17.338 1.00 68.38 221 GLY A O 1
ATOM 1715 N N . LEU A 1 222 ? -9.076 -10.815 17.417 1.00 72.94 222 LEU A N 1
ATOM 1716 C CA . LEU A 1 222 ? -8.436 -11.672 16.423 1.00 72.94 222 LEU A CA 1
ATOM 1717 C C . LEU A 1 222 ? -9.139 -11.557 15.060 1.00 72.94 222 LEU A C 1
ATOM 1719 O O . LEU A 1 222 ? -10.371 -11.571 14.997 1.00 72.94 222 LEU A O 1
ATOM 1723 N N . PRO A 1 223 ? -8.385 -11.468 13.949 1.00 73.12 223 PRO A N 1
ATOM 1724 C CA . PRO A 1 223 ? -8.971 -11.521 12.618 1.00 73.12 223 PRO A CA 1
ATOM 1725 C C . PRO A 1 223 ? -9.536 -12.924 12.361 1.00 73.12 223 PRO A C 1
ATOM 1727 O O . PRO A 1 223 ? -8.828 -13.924 12.504 1.00 73.12 223 PRO A O 1
ATOM 1730 N N . VAL A 1 224 ? -10.808 -12.997 11.975 1.00 80.81 224 VAL A N 1
ATOM 1731 C CA . VAL A 1 224 ? -11.457 -14.239 11.542 1.00 80.81 224 VAL A CA 1
ATOM 1732 C C . VAL A 1 224 ? -11.583 -14.197 10.030 1.00 80.81 224 VAL A C 1
ATOM 1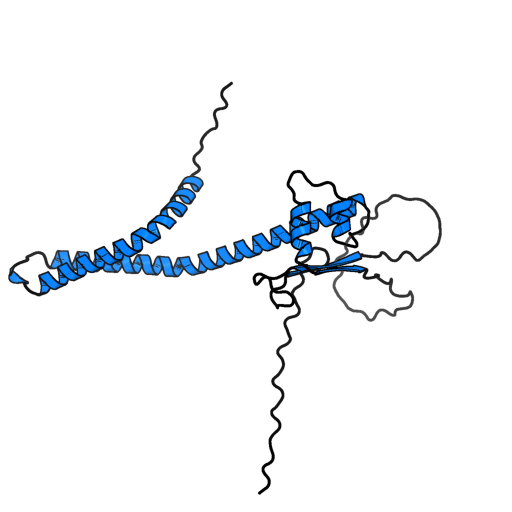734 O O . VAL A 1 224 ? -12.112 -13.241 9.467 1.00 80.81 224 VAL A O 1
ATOM 1737 N N . GLU A 1 225 ? -11.087 -15.232 9.362 1.00 72.75 225 GLU A N 1
ATOM 1738 C CA . GLU A 1 225 ? -11.228 -15.351 7.917 1.00 72.75 225 GLU A CA 1
ATOM 1739 C C . GLU A 1 225 ? -12.709 -15.564 7.580 1.00 72.75 225 GLU A C 1
ATOM 1741 O O . GLU A 1 225 ? -13.348 -16.495 8.082 1.00 72.75 225 GLU A O 1
ATOM 1746 N N . SER A 1 226 ? -13.272 -14.663 6.770 1.00 62.59 226 SER A N 1
ATOM 1747 C CA . SER A 1 226 ? -14.650 -14.774 6.299 1.00 62.59 226 SER A CA 1
ATOM 1748 C C . SER A 1 226 ? -14.847 -16.147 5.645 1.00 62.59 226 SER A C 1
ATOM 1750 O O . SER A 1 226 ? -13.982 -16.579 4.876 1.00 62.59 226 SER A O 1
ATOM 1752 N N . PRO A 1 227 ? -15.950 -16.868 5.930 1.00 56.66 227 PRO A N 1
ATOM 1753 C CA . PRO A 1 227 ? -16.189 -18.162 5.313 1.00 56.66 227 PRO A CA 1
ATOM 1754 C C . PRO A 1 227 ? -16.230 -17.970 3.798 1.00 56.66 227 PRO A C 1
ATOM 1756 O O . PRO A 1 227 ? -17.153 -17.357 3.264 1.00 56.66 227 PRO A O 1
ATOM 1759 N N . SER A 1 228 ? -15.202 -18.477 3.112 1.00 44.69 228 SER A N 1
ATOM 1760 C CA . SER A 1 228 ? -15.156 -18.522 1.653 1.00 44.69 228 SER A CA 1
ATOM 1761 C C . SER A 1 228 ? -16.474 -19.134 1.174 1.00 44.69 228 SER A C 1
ATOM 1763 O O . SER A 1 228 ? -16.816 -20.224 1.655 1.00 44.69 228 SER A O 1
ATOM 1765 N N . PRO A 1 229 ? -17.253 -18.468 0.296 1.00 48.78 229 PRO A N 1
ATOM 1766 C CA . PRO A 1 229 ? -18.469 -19.065 -0.222 1.00 48.78 229 PRO A CA 1
ATOM 1767 C C . PRO A 1 229 ? -18.056 -20.373 -0.884 1.00 48.78 229 PRO A C 1
ATOM 1769 O O . PRO A 1 229 ? -17.321 -20.382 -1.875 1.00 48.78 229 PRO A O 1
ATOM 1772 N N . ALA A 1 230 ? -18.456 -21.486 -0.267 1.00 45.53 230 ALA A N 1
ATOM 1773 C CA . ALA A 1 230 ? -18.162 -22.815 -0.759 1.00 45.53 230 ALA A CA 1
ATOM 1774 C C . ALA A 1 230 ? -18.497 -22.834 -2.249 1.00 45.53 230 ALA A C 1
ATOM 1776 O O . ALA A 1 230 ? -19.619 -22.485 -2.616 1.00 45.53 230 ALA A O 1
ATOM 1777 N N . ARG A 1 231 ? -17.514 -23.199 -3.089 1.00 40.50 231 ARG A N 1
ATOM 1778 C CA . ARG A 1 231 ? -17.703 -23.476 -4.518 1.00 40.50 231 ARG A CA 1
ATOM 1779 C C . ARG A 1 231 ? -19.027 -24.214 -4.672 1.00 40.50 231 ARG A C 1
ATOM 1781 O O . ARG A 1 231 ? -19.107 -25.400 -4.346 1.00 40.50 231 ARG A O 1
ATOM 1788 N N . THR A 1 232 ? -20.051 -23.514 -5.146 1.00 40.84 232 THR A N 1
ATOM 1789 C CA . THR A 1 232 ? -21.304 -24.121 -5.560 1.00 40.84 232 THR A CA 1
ATOM 1790 C C . THR A 1 232 ? -20.922 -25.110 -6.642 1.00 40.84 232 THR A C 1
ATOM 1792 O O . THR A 1 232 ? -20.479 -24.753 -7.733 1.00 40.84 232 THR A O 1
ATOM 1795 N N . SER A 1 233 ? -20.969 -26.386 -6.279 1.00 39.19 233 SER A N 1
ATOM 1796 C CA . SER A 1 233 ? -20.751 -27.483 -7.204 1.00 39.19 233 SER A CA 1
ATOM 1797 C C . SER A 1 233 ? -21.765 -27.293 -8.334 1.00 39.19 233 SER A C 1
ATOM 1799 O O . SER A 1 233 ? -22.942 -27.076 -8.027 1.00 39.19 233 SER A O 1
ATOM 1801 N N . PRO A 1 234 ? -21.360 -27.313 -9.615 1.00 45.12 234 PRO A N 1
ATOM 1802 C CA . PRO A 1 234 ? -22.309 -27.147 -10.703 1.00 45.12 234 PRO A CA 1
ATOM 1803 C C . PRO A 1 234 ? -23.363 -28.250 -10.598 1.00 45.12 234 PRO A C 1
ATOM 1805 O O . PRO A 1 234 ? -23.055 -29.441 -10.650 1.00 45.12 234 PRO A O 1
ATOM 1808 N N . THR A 1 235 ? -24.612 -27.833 -10.397 1.00 44.56 235 THR A N 1
ATOM 1809 C CA . THR A 1 235 ? -25.787 -28.699 -10.436 1.00 44.56 235 THR A CA 1
ATOM 1810 C C . THR A 1 235 ? -25.780 -29.460 -11.768 1.00 44.56 235 THR A C 1
ATOM 1812 O O . THR A 1 235 ? -25.680 -28.816 -12.815 1.00 44.56 235 THR A O 1
ATOM 1815 N N . PRO A 1 236 ? -25.860 -30.804 -11.779 1.00 47.88 236 PRO A N 1
ATOM 1816 C CA . PRO A 1 236 ? -25.866 -31.556 -13.026 1.00 47.88 236 PRO A CA 1
ATOM 1817 C C . PRO A 1 236 ? -27.095 -31.167 -13.852 1.00 47.88 236 PRO A C 1
ATOM 1819 O O . PRO A 1 236 ? -28.233 -31.224 -13.382 1.00 47.88 236 PRO A O 1
ATOM 1822 N N . ALA A 1 237 ? -26.838 -30.735 -15.087 1.00 50.16 237 ALA A N 1
ATOM 1823 C CA . ALA A 1 237 ? -27.851 -30.337 -16.047 1.00 50.16 237 ALA A CA 1
ATOM 1824 C C . ALA A 1 237 ? -28.864 -31.472 -16.259 1.00 50.16 237 ALA A C 1
ATOM 1826 O O . ALA A 1 237 ? -28.513 -32.597 -16.617 1.00 50.16 237 ALA A O 1
ATOM 1827 N N . LYS A 1 238 ? -30.141 -31.158 -16.036 1.00 45.56 238 LYS A N 1
ATOM 1828 C CA . LYS A 1 238 ? -31.275 -32.053 -16.261 1.00 45.56 238 LYS A CA 1
ATOM 1829 C C . LYS A 1 238 ? -31.399 -32.306 -17.769 1.00 45.56 238 LYS A C 1
ATOM 1831 O O . LYS A 1 238 ? -31.774 -31.404 -18.516 1.00 45.56 238 LYS A O 1
ATOM 1836 N N . ALA A 1 239 ? -31.049 -33.514 -18.211 1.00 48.62 239 ALA A N 1
ATOM 1837 C CA . ALA A 1 239 ? -31.193 -33.948 -19.596 1.00 48.62 239 ALA A CA 1
ATOM 1838 C C . ALA A 1 239 ? -32.662 -33.828 -20.035 1.00 48.62 239 ALA A C 1
ATOM 1840 O O . ALA A 1 239 ? -33.567 -34.404 -19.427 1.00 48.62 239 ALA A O 1
ATOM 1841 N N . LYS A 1 240 ? -32.898 -33.027 -21.075 1.00 54.75 240 LYS A N 1
ATOM 1842 C CA . LYS A 1 240 ? -34.207 -32.830 -21.694 1.00 54.75 240 LYS A CA 1
ATOM 1843 C C . LYS A 1 240 ? -34.445 -34.005 -22.645 1.00 54.75 240 LYS A C 1
ATOM 1845 O O . LYS A 1 240 ? -33.834 -34.058 -23.707 1.00 54.75 240 LYS A O 1
ATOM 1850 N N . ASN A 1 241 ? -35.291 -34.952 -22.243 1.00 53.19 241 ASN A N 1
ATOM 1851 C CA . ASN A 1 241 ? -35.755 -36.026 -23.121 1.00 53.19 241 ASN A CA 1
ATOM 1852 C C . ASN A 1 241 ? -36.541 -35.413 -24.287 1.00 53.19 241 ASN A C 1
ATOM 1854 O O . ASN A 1 241 ? -37.547 -34.736 -24.077 1.00 53.19 241 ASN A O 1
ATOM 1858 N N . ILE A 1 242 ? -36.043 -35.638 -25.500 1.00 55.03 242 ILE A N 1
ATOM 1859 C CA . ILE A 1 242 ? -36.742 -35.372 -26.754 1.00 55.03 242 ILE A CA 1
ATOM 1860 C C . ILE A 1 242 ? -37.488 -36.661 -27.088 1.00 55.03 242 ILE A C 1
ATOM 1862 O O . ILE A 1 242 ? -36.862 -37.687 -27.350 1.00 55.03 242 ILE A O 1
ATOM 1866 N N . THR A 1 243 ? -38.813 -36.618 -27.017 1.00 58.91 243 THR A N 1
ATOM 1867 C CA . THR A 1 243 ? -39.677 -37.682 -27.531 1.00 58.91 243 THR A CA 1
ATOM 1868 C C . THR A 1 243 ? -39.892 -37.435 -29.023 1.00 58.91 243 THR A C 1
ATOM 1870 O O . THR A 1 243 ? -40.171 -36.299 -29.411 1.00 58.91 243 THR A O 1
ATOM 1873 N N . LEU A 1 244 ? -39.680 -38.490 -29.814 1.00 56.56 244 LEU A N 1
ATOM 1874 C CA . LEU A 1 244 ? -39.864 -38.568 -31.268 1.00 56.56 244 LEU A CA 1
ATOM 1875 C C . LEU A 1 244 ? -41.315 -38.326 -31.694 1.00 56.56 244 LEU A C 1
ATOM 1877 O O . LEU A 1 244 ? -42.218 -38.751 -30.937 1.00 56.56 244 LEU A O 1
#

Sequence (244 aa):
LFERKSSSFSFWDFVAAGETAAWGLKWLALPTSVLVVWASTIAYLKMRRDPTRHLGFAVARAGLAMSVAVVFGLTLLIAVTIPERLRQRELARQAADDAVRHRIDRVLLAYKAIHGTLPASIEDLSKQLPDDKDGSVARVIDALQSGTYKPEADLASIPPPNAKGRGRRIGSVRLRAVSSARDRNTDDTPGQGFSLTNYEIVLPGRDEVFNTTDDIRIRDGLPVESPSPARTSPTPAKAKNITL

Foldseek 3Di:
DDPPPPPPPDPVVVVVVVVVVVVVVVVVVVVVLVVQLVVLVVVLVVCVVPVPVDPCNVVSVVSNVVSVVVVVVVVVVCVVVVVVVVVVVVVVVVVVVLVLLVLLLVLQVVVCVVPVDGDQDLVCLVPPDDQDPVNSSVVNSVQQVLWDKDWDFPQPPPPPPPPPDPDDDDDDPPPPDPDPPDDDDDDPDPDPRPGPGKIWIWTDAPVSDPPDQRIFIAISSDTDRDPDPPPPDPDPDDDDDDDD